Protein AF-G5DZI7-F1 (afdb_monomer)

Nearest PDB structures (foldseek):
  2ibw-assembly1_C  TM=9.729E-01  e=9.043E-26  Homo sapiens
  6bn2-assembly1_A-2  TM=9.446E-01  e=2.270E-17  Elizabethkingia anophelis NUHP1
  6arl-assembly1_B  TM=9.333E-01  e=6.971E-13  Aspergillus fumigatus Af293
  7lcl-assembly1_C  TM=8.882E-01  e=1.977E-13  Zoogloea ramigera
  2wl5-assembly1_A  TM=8.963E-01  e=3.954E-13  Zoogloea ramigera

pLDDT: mean 91.95, std 10.85, range [29.16, 98.44]

InterPro domains:
  IPR002155 Thiolase [cd00751] (1-212)
  IPR016039 Thiolase-like [G3DSA:3.40.47.10] (1-151)
  IPR016039 Thiolase-like [G3DSA:3.40.47.10] (152-212)
  IPR016039 Thiolase-like [SSF53901] (1-152)
  IPR016039 Thiolase-like [SSF53901] (144-211)
  IPR020610 Thiolase, active site [PS00099] (194-207)
  IPR020613 Thiolase, conserved site [PS00737] (161-177)
  IPR020616 Thiolase, N-terminal [PF00108] (1-153)

Sequence (212 aa):
MCGHQQVMVAGGMESMSNIPYCMSRGATPYGGLKLEDLIVKDGLTDVYNKIHMGNCAENTAKKFDIGREEQDSYAISSYTRSKAAWDSGLLAKEITPVTISQKGKLDIIVQEDEEYKRVDFGKFSKLKTVFQKNGTVTAANASTLNDGAAKMLNIDPAKVNINGGAVSLGHPIGMSGARIVGHMVHALQKGQFGVAGICNGGGGASAILIEK

Solvent-accessible surface area (backbone atoms only — not comparable to full-atom values): 13133 Å² total; per-residue (Å²): 132,92,76,86,70,94,81,85,88,85,76,48,64,57,61,75,94,72,60,55,69,45,71,84,88,77,82,84,54,87,95,61,84,77,73,43,51,40,60,52,60,74,64,37,36,35,85,88,79,74,40,48,51,64,47,56,49,43,56,49,28,66,75,67,72,52,49,44,67,58,44,44,53,51,29,52,49,23,27,54,24,32,50,52,27,51,77,68,48,61,51,59,76,80,55,77,68,44,77,48,82,41,95,95,53,78,63,46,75,50,67,69,82,70,48,48,71,75,71,61,82,92,43,58,95,73,58,63,47,74,68,40,92,92,51,55,51,22,81,69,48,27,16,63,82,36,83,88,87,88,80,88,76,86,63,63,69,85,74,52,64,65,57,18,45,42,52,18,59,39,30,46,74,55,19,44,67,39,50,53,50,54,47,45,72,68,70,51,50,81,82,36,77,47,75,42,74,45,76,45,84,90,80,48,68,53,74,49,78,49,74,73

Radius of gyration: 19.66 Å; Cα contacts (8 Å, |Δi|>4): 268; chains: 1; bounding box: 55×51×46 Å

Mean predicted aligned error: 4.53 Å

Foldseek 3Di:
DPPPDDDDDDFFDFDLVPQDWDDDPDDADPPGDDTHGCLVVVAAAFPPVRAGVVVVVQVVCVVVVPALVNLLVVLVQQLVLQVVCVVVCLVLVLWDWDWADDVPDDIDIDRGQDQSVVDDNVCSVVFDADRDHVTRDGLQSAAPSHHDDDDPDPDDPCQPCRNHACSRRNDSPGGRQRVVVSSCVRPDDAQDKDKDKDAGRPGDIDMDIDHD

Secondary structure (DSSP, 8-state):
---S-S---------GGGPPEE--SSPPPTT--PPEEHIIIIIIB-TTT-SBHHHHHHHHHHHTT--HHHHHHHHHHHHHHHHHHHHTTSGGGTPPPEEE--TTSPPEEE-S-SGGGS--GGGGGGPPBSSSTT-S-BTTTSBTTB-----TT---GGGSSTT--HHHH---TTTHHHHHHHHHHHHPPTT-EEEEEEEETTTEEEEEEEE-

Structure (mmCIF, N/CA/C/O backbone):
data_AF-G5DZI7-F1
#
_entry.id   AF-G5DZI7-F1
#
loop_
_atom_site.group_PDB
_atom_site.id
_atom_site.type_symbol
_atom_site.label_atom_id
_atom_site.label_alt_id
_atom_site.label_comp_id
_atom_site.label_asym_id
_atom_site.label_entity_id
_atom_site.label_seq_id
_atom_site.pdbx_PDB_ins_code
_atom_site.Cartn_x
_atom_site.Cartn_y
_atom_site.Cartn_z
_atom_site.occupancy
_atom_site.B_iso_or_equiv
_atom_site.auth_seq_id
_atom_site.auth_comp_id
_atom_site.auth_asym_id
_atom_site.auth_atom_id
_atom_site.pdbx_PDB_model_num
ATOM 1 N N . MET A 1 1 ? -20.634 -23.317 5.607 1.00 61.34 1 MET A N 1
ATOM 2 C CA . MET A 1 1 ? -19.228 -23.679 5.903 1.00 61.34 1 MET A CA 1
ATOM 3 C C . MET A 1 1 ? -19.047 -25.168 5.656 1.00 61.34 1 MET A C 1
ATOM 5 O O . MET A 1 1 ? -19.935 -25.917 6.028 1.00 61.34 1 MET A O 1
ATOM 9 N N . CYS A 1 2 ? -17.940 -25.598 5.043 1.00 91.06 2 CYS A N 1
ATOM 10 C CA . CYS A 1 2 ? -17.725 -27.002 4.651 1.00 91.06 2 CYS A CA 1
ATOM 11 C C . CYS A 1 2 ? -17.360 -27.952 5.812 1.00 91.06 2 CYS A C 1
ATOM 13 O O . CYS A 1 2 ? -17.210 -29.144 5.591 1.00 91.06 2 CYS A O 1
ATOM 15 N N . GLY A 1 3 ? -17.192 -27.448 7.042 1.00 94.56 3 GLY A N 1
ATOM 16 C CA . GLY A 1 3 ? -16.978 -28.282 8.235 1.00 94.56 3 GLY A CA 1
ATOM 17 C C . GLY A 1 3 ? -15.601 -28.952 8.352 1.00 94.56 3 GLY A C 1
ATOM 18 O O . GLY A 1 3 ? -15.437 -29.829 9.188 1.00 94.56 3 GLY A O 1
ATOM 19 N N . HIS A 1 4 ? -14.611 -28.560 7.543 1.00 97.00 4 HIS A N 1
ATOM 20 C CA . HIS A 1 4 ? -13.294 -29.218 7.523 1.00 97.00 4 HIS A CA 1
ATOM 21 C C . HIS A 1 4 ? -12.404 -28.899 8.732 1.00 97.00 4 HIS A C 1
ATOM 23 O O . HIS A 1 4 ? -11.523 -29.686 9.059 1.00 97.00 4 HIS A O 1
ATOM 29 N N . GLN A 1 5 ? -12.578 -27.732 9.353 1.00 94.88 5 GLN A N 1
ATOM 30 C CA . GLN A 1 5 ? -11.751 -27.252 10.461 1.00 94.88 5 GLN A CA 1
ATOM 31 C C . GLN A 1 5 ? -12.624 -26.530 11.484 1.00 94.88 5 GLN A C 1
ATOM 33 O O . GLN A 1 5 ? -13.626 -25.914 11.119 1.00 94.88 5 GLN A O 1
ATOM 38 N N . GLN A 1 6 ? -12.231 -26.599 12.756 1.00 93.62 6 GLN A N 1
ATOM 39 C CA . GLN A 1 6 ? -12.935 -25.927 13.853 1.00 93.62 6 GLN A CA 1
ATOM 40 C C . GLN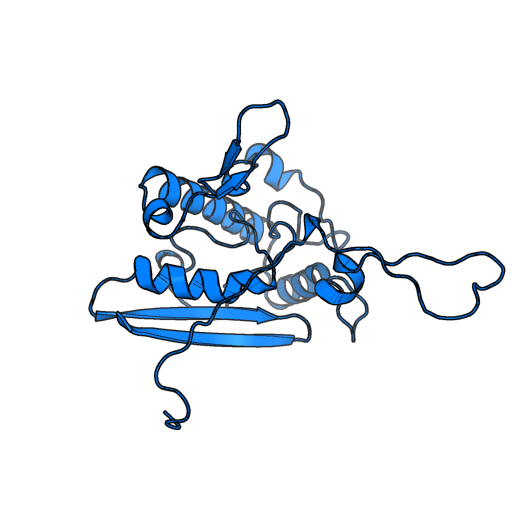 A 1 6 ? -12.387 -24.522 14.123 1.00 93.62 6 GLN A C 1
ATOM 42 O O . GLN A 1 6 ? -13.156 -23.604 14.387 1.00 93.62 6 GLN A O 1
ATOM 47 N N . VAL A 1 7 ? -11.065 -24.348 14.045 1.00 96.06 7 VAL A N 1
ATOM 48 C CA . VAL A 1 7 ? -10.374 -23.080 14.308 1.00 96.06 7 VAL A CA 1
ATOM 49 C C . VAL A 1 7 ? -9.232 -22.929 13.309 1.00 96.06 7 VAL A C 1
ATOM 51 O O . VAL A 1 7 ? -8.492 -23.878 13.064 1.00 96.06 7 VAL A O 1
ATOM 54 N N . MET A 1 8 ? -9.089 -21.737 12.732 1.00 95.31 8 MET A N 1
ATOM 55 C CA . MET A 1 8 ? -7.986 -21.381 11.839 1.00 95.31 8 MET A CA 1
ATOM 56 C C . MET A 1 8 ? -7.532 -19.951 12.123 1.00 95.31 8 MET A C 1
ATOM 58 O O . MET A 1 8 ? -8.338 -19.107 12.511 1.00 95.31 8 MET A O 1
ATOM 62 N N . VAL A 1 9 ? -6.252 -19.680 11.876 1.00 94.19 9 VAL A N 1
ATOM 63 C CA . VAL A 1 9 ? -5.700 -18.323 11.828 1.00 94.19 9 VAL A CA 1
ATOM 64 C C . VAL A 1 9 ? -5.366 -18.013 10.376 1.00 94.19 9 VAL A C 1
ATOM 66 O O . VAL A 1 9 ? -4.742 -18.824 9.695 1.00 94.19 9 VAL A O 1
ATOM 69 N N . ALA A 1 10 ? -5.792 -16.845 9.907 1.00 95.25 10 ALA A N 1
ATOM 70 C CA . ALA A 1 10 ? -5.490 -16.339 8.578 1.00 95.25 10 ALA A CA 1
ATOM 71 C C . ALA A 1 10 ? -4.964 -14.908 8.695 1.00 95.25 10 ALA A C 1
ATOM 73 O O . ALA A 1 10 ? -5.388 -14.147 9.563 1.00 95.25 10 ALA A O 1
ATOM 74 N N . GLY A 1 11 ? -4.033 -14.551 7.820 1.00 96.12 11 GLY A N 1
ATOM 75 C CA . GLY A 1 11 ? -3.392 -13.247 7.816 1.00 96.12 11 GLY A CA 1
ATOM 76 C C . GLY A 1 11 ? -2.490 -13.096 6.602 1.00 96.12 11 GLY A C 1
ATOM 77 O O . GLY A 1 11 ? -2.609 -13.844 5.632 1.00 96.12 11 GLY A O 1
ATOM 78 N N . GLY A 1 12 ? -1.582 -12.133 6.675 1.00 94.81 12 GLY A N 1
ATOM 79 C CA . GLY A 1 12 ? -0.642 -11.840 5.610 1.00 94.81 12 GLY A CA 1
ATOM 80 C C . GLY A 1 12 ? 0.579 -11.108 6.147 1.00 94.81 12 GLY A C 1
ATOM 81 O O . GLY A 1 12 ? 0.480 -10.368 7.125 1.00 94.81 12 GLY A O 1
ATOM 82 N N . MET A 1 13 ? 1.733 -11.327 5.527 1.00 95.56 13 MET A N 1
ATOM 83 C CA . MET A 1 13 ? 3.006 -10.734 5.930 1.00 95.56 13 MET A CA 1
ATOM 84 C C . MET A 1 13 ? 3.869 -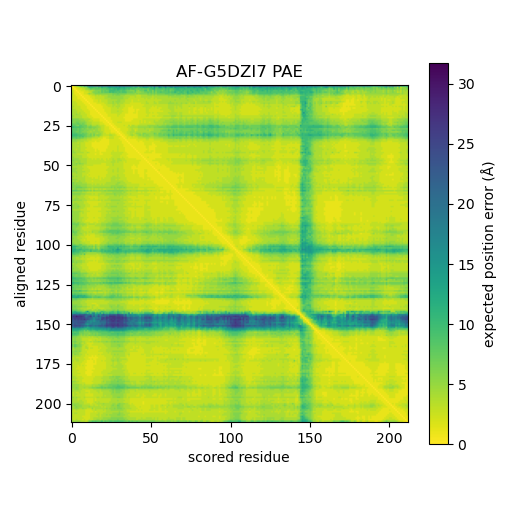10.486 4.699 1.00 95.56 13 MET A C 1
ATOM 86 O O . MET A 1 13 ? 3.759 -11.216 3.721 1.00 95.56 13 MET A O 1
ATOM 90 N N . GLU A 1 14 ? 4.732 -9.478 4.761 1.00 95.19 14 GLU A N 1
ATOM 91 C CA . GLU A 1 14 ? 5.715 -9.200 3.717 1.00 95.19 14 GLU A CA 1
ATOM 92 C C . GLU A 1 14 ? 6.915 -8.480 4.339 1.00 95.19 14 GLU A C 1
ATOM 94 O O . GLU A 1 14 ? 6.744 -7.623 5.207 1.00 95.19 14 GLU A O 1
ATOM 99 N N . SER A 1 15 ? 8.128 -8.794 3.884 1.00 96.62 15 SER A N 1
ATOM 100 C CA . SER A 1 15 ? 9.340 -8.068 4.274 1.00 96.62 15 SER A CA 1
ATOM 101 C C . SER A 1 15 ? 10.074 -7.593 3.030 1.00 96.62 15 SER A C 1
ATOM 103 O O . SER A 1 15 ? 11.069 -8.181 2.612 1.00 96.62 15 SER A O 1
ATOM 105 N N . MET A 1 16 ? 9.573 -6.508 2.433 1.00 93.62 16 MET A N 1
ATOM 106 C CA . MET A 1 16 ? 10.117 -5.995 1.171 1.00 93.62 16 MET A CA 1
ATOM 107 C C . MET A 1 16 ? 11.589 -5.582 1.288 1.00 93.62 16 MET A C 1
ATOM 109 O O . MET A 1 16 ? 12.356 -5.788 0.357 1.00 93.62 16 MET A O 1
ATOM 113 N N . SER A 1 17 ? 12.019 -5.105 2.460 1.00 94.00 17 SER A N 1
ATOM 114 C CA . SER A 1 17 ? 13.421 -4.762 2.742 1.00 94.00 17 SER A CA 1
ATOM 115 C C . SER A 1 17 ? 14.392 -5.945 2.649 1.00 94.00 17 SER A C 1
ATOM 117 O O . SER A 1 17 ? 15.589 -5.726 2.497 1.00 94.00 17 SER A O 1
ATOM 119 N N . ASN A 1 18 ? 13.898 -7.182 2.770 1.00 95.25 18 ASN A N 1
ATOM 120 C CA . ASN A 1 18 ? 14.706 -8.404 2.727 1.00 95.25 18 ASN A CA 1
ATOM 121 C C . ASN A 1 18 ? 14.510 -9.206 1.431 1.00 95.25 18 ASN A C 1
ATOM 123 O O . ASN A 1 18 ? 15.029 -10.319 1.322 1.00 95.25 18 ASN A O 1
ATOM 127 N N . ILE A 1 19 ? 13.767 -8.675 0.453 1.00 95.56 19 ILE A N 1
ATOM 128 C CA . ILE A 1 19 ? 13.601 -9.338 -0.841 1.00 95.56 19 ILE A CA 1
ATOM 129 C C . ILE A 1 19 ? 14.955 -9.327 -1.578 1.00 95.56 19 ILE A C 1
ATOM 131 O O . ILE A 1 19 ? 15.558 -8.263 -1.735 1.00 95.56 19 ILE A O 1
ATOM 135 N N . PRO A 1 20 ? 15.474 -10.494 -2.010 1.00 97.88 20 PRO A N 1
ATOM 136 C CA . PRO A 1 20 ? 16.792 -10.570 -2.620 1.00 97.88 20 PRO A CA 1
ATOM 137 C C . PRO A 1 20 ? 16.753 -10.234 -4.114 1.00 97.88 20 PRO A C 1
ATOM 139 O O . PRO A 1 20 ? 15.704 -10.177 -4.753 1.00 97.88 20 PRO A O 1
ATOM 142 N N . TYR A 1 21 ? 17.940 -10.104 -4.697 1.00 98.44 21 TYR A N 1
ATOM 143 C CA . TYR A 1 21 ? 18.121 -10.186 -6.143 1.00 98.44 21 TYR A CA 1
ATOM 144 C C . TYR A 1 21 ? 18.223 -11.653 -6.574 1.00 98.44 21 TYR A C 1
ATOM 146 O O . TYR A 1 21 ? 18.693 -12.501 -5.812 1.00 98.44 21 TYR A O 1
ATOM 154 N N . CYS A 1 22 ? 17.844 -11.959 -7.814 1.00 97.50 22 CYS A N 1
ATOM 155 C CA . CYS A 1 22 ? 17.964 -13.299 -8.383 1.00 97.50 22 CYS A CA 1
ATOM 156 C C . CYS A 1 22 ? 18.928 -13.364 -9.574 1.00 97.50 22 CYS A C 1
ATOM 158 O O . CYS A 1 22 ? 19.181 -12.379 -10.272 1.00 97.50 22 CYS A O 1
ATOM 160 N N . MET A 1 23 ? 19.444 -14.571 -9.808 1.00 97.44 23 MET A N 1
ATOM 161 C CA . MET A 1 23 ? 20.254 -14.940 -10.963 1.00 97.44 23 MET A CA 1
ATOM 162 C C . MET A 1 23 ? 19.659 -16.194 -11.597 1.00 97.44 23 MET A C 1
ATOM 164 O O . MET A 1 23 ? 19.262 -17.123 -10.890 1.00 97.44 23 MET A O 1
ATOM 168 N N . SER A 1 24 ? 19.626 -16.246 -12.928 1.00 95.75 24 SER A N 1
ATOM 169 C CA . SER A 1 24 ? 19.204 -17.455 -13.637 1.00 95.75 24 SER A CA 1
ATOM 170 C C . SER A 1 24 ? 20.173 -18.610 -13.373 1.00 95.75 24 SER A C 1
ATOM 172 O O . SER A 1 24 ? 21.390 -18.431 -13.372 1.00 95.75 24 SER A O 1
ATOM 174 N N . ARG A 1 25 ? 19.637 -19.815 -13.161 1.00 97.25 25 ARG A N 1
ATOM 175 C CA . ARG A 1 25 ? 20.440 -21.036 -13.021 1.00 97.25 25 ARG A CA 1
ATOM 176 C C . ARG A 1 25 ? 20.986 -21.460 -14.387 1.00 97.25 25 ARG A C 1
ATOM 178 O O . ARG A 1 25 ? 20.226 -21.518 -15.346 1.00 97.25 25 ARG A O 1
ATOM 185 N N . GLY A 1 26 ? 22.264 -21.826 -14.455 1.00 96.38 26 GLY A N 1
ATOM 186 C CA . GLY A 1 26 ? 22.900 -22.331 -15.674 1.00 96.38 26 GLY A CA 1
ATOM 187 C C . GLY A 1 26 ? 24.298 -21.758 -15.879 1.00 96.38 26 GLY A C 1
ATOM 188 O O . GLY A 1 26 ? 24.912 -21.259 -14.937 1.00 96.38 26 GLY A O 1
ATOM 189 N N . ALA A 1 27 ? 24.799 -21.848 -17.110 1.00 96.06 27 ALA A N 1
ATOM 190 C CA . ALA A 1 27 ? 26.070 -21.243 -17.484 1.00 96.06 27 ALA A CA 1
ATOM 191 C C . ALA A 1 27 ? 25.937 -19.716 -17.584 1.00 96.06 27 ALA A C 1
ATOM 193 O O . ALA A 1 27 ? 25.010 -19.208 -18.216 1.00 96.06 27 ALA A O 1
ATOM 194 N N . THR A 1 28 ? 26.885 -18.991 -16.991 1.00 97.19 28 THR A N 1
ATOM 195 C CA . THR A 1 28 ? 26.984 -17.535 -17.131 1.00 97.19 28 THR A CA 1
ATOM 196 C C . THR A 1 28 ? 27.302 -17.183 -18.588 1.00 97.19 28 THR A C 1
ATOM 198 O O . THR A 1 28 ? 28.326 -17.641 -19.100 1.00 97.19 28 THR A O 1
ATOM 201 N N . PRO A 1 29 ? 26.464 -16.386 -19.274 1.00 96.31 29 PRO A N 1
ATOM 202 C CA . PRO A 1 29 ? 26.709 -16.015 -20.661 1.00 96.31 29 PRO A CA 1
ATOM 203 C C . PRO A 1 29 ? 27.956 -15.130 -20.799 1.00 96.31 29 PRO A C 1
ATOM 205 O O . PRO A 1 29 ? 28.269 -14.307 -19.932 1.00 96.31 29 PRO A O 1
ATOM 208 N N . TYR A 1 30 ? 28.664 -15.284 -21.922 1.00 96.19 30 TYR A N 1
ATOM 209 C CA . TYR A 1 30 ? 29.757 -14.387 -22.295 1.00 96.19 30 TYR A CA 1
ATOM 210 C C . TYR A 1 30 ? 29.229 -12.952 -22.453 1.00 96.19 30 TYR A C 1
ATOM 212 O O . TYR A 1 30 ? 28.181 -12.744 -23.059 1.00 96.19 30 TYR A O 1
ATOM 220 N N . GLY A 1 31 ? 29.948 -11.965 -21.909 1.00 96.75 31 GLY A N 1
ATOM 221 C CA . GLY A 1 31 ? 29.510 -10.561 -21.874 1.00 96.75 31 GLY A CA 1
ATOM 222 C C . GLY A 1 31 ? 28.771 -10.147 -20.593 1.00 96.75 31 GLY A C 1
ATOM 223 O O . GLY A 1 31 ? 28.502 -8.963 -20.411 1.00 96.75 31 GLY A O 1
ATOM 224 N N . GLY A 1 32 ? 28.517 -11.087 -19.675 1.00 94.38 32 GLY A N 1
ATOM 225 C CA . GLY A 1 32 ? 27.939 -10.817 -18.357 1.00 94.38 32 GLY A CA 1
ATOM 226 C C . GLY A 1 32 ? 26.433 -11.068 -18.278 1.00 94.38 32 GLY A C 1
ATOM 227 O O . GLY A 1 32 ? 25.766 -11.343 -19.272 1.00 94.38 32 GLY A O 1
ATOM 228 N N . LEU A 1 33 ? 25.896 -10.992 -17.059 1.00 95.88 33 LEU A N 1
ATOM 229 C CA . LEU A 1 33 ? 24.470 -11.149 -16.775 1.00 95.88 33 LEU A CA 1
ATOM 230 C C . LEU A 1 33 ? 23.972 -10.035 -15.860 1.00 95.88 33 LEU A C 1
ATOM 232 O O . LEU A 1 33 ? 24.750 -9.393 -15.154 1.00 95.88 33 LEU A O 1
ATOM 236 N N . LYS A 1 34 ? 22.656 -9.835 -15.853 1.00 95.31 34 LYS A N 1
ATOM 237 C CA . LYS A 1 34 ? 21.975 -8.914 -14.947 1.00 95.31 34 LYS A CA 1
ATOM 238 C C . LYS A 1 34 ? 21.376 -9.701 -13.785 1.00 95.31 34 LYS A C 1
ATOM 240 O O . LYS A 1 34 ? 20.625 -10.646 -14.016 1.00 95.31 34 LYS A O 1
ATOM 245 N N . LEU A 1 35 ? 21.683 -9.290 -12.556 1.00 97.69 35 LEU A N 1
ATOM 246 C CA . LEU A 1 35 ? 20.916 -9.710 -11.385 1.00 97.69 35 LEU A CA 1
ATOM 247 C C . LEU A 1 35 ? 19.608 -8.921 -11.352 1.00 97.69 35 LEU A C 1
ATOM 249 O O . LEU A 1 35 ? 19.614 -7.695 -11.486 1.00 97.69 35 LEU A O 1
ATOM 253 N N . GLU A 1 36 ? 18.489 -9.618 -11.217 1.00 97.81 36 GLU A N 1
ATOM 254 C CA . GLU A 1 36 ? 17.166 -8.999 -11.254 1.00 97.81 36 GLU A CA 1
ATOM 255 C C . GLU A 1 36 ? 16.642 -8.786 -9.835 1.00 97.81 36 GLU A C 1
ATOM 257 O O . GLU A 1 36 ? 16.649 -9.715 -9.030 1.00 97.81 36 GLU A O 1
ATOM 262 N N . ASP A 1 37 ? 16.185 -7.570 -9.541 1.00 98.06 37 ASP A N 1
ATOM 263 C CA . ASP A 1 37 ? 15.495 -7.241 -8.293 1.00 98.06 37 ASP A CA 1
ATOM 264 C C . ASP A 1 37 ? 14.125 -7.934 -8.274 1.00 98.06 37 ASP A C 1
ATOM 266 O O . ASP A 1 37 ? 13.295 -7.686 -9.155 1.00 98.06 37 ASP A O 1
ATOM 270 N N . LEU A 1 38 ? 13.890 -8.810 -7.293 1.00 98.00 38 LEU A N 1
ATOM 271 C CA . LEU A 1 38 ? 12.640 -9.564 -7.204 1.00 98.00 38 LEU A CA 1
ATOM 272 C C . LEU A 1 38 ? 11.436 -8.695 -6.821 1.00 98.00 38 LEU A C 1
ATOM 274 O O . LEU A 1 38 ? 10.318 -9.046 -7.190 1.00 98.00 38 LEU A O 1
ATOM 278 N N . ILE A 1 39 ? 11.630 -7.536 -6.181 1.00 96.44 39 ILE A N 1
ATOM 279 C CA . ILE A 1 39 ? 10.534 -6.586 -5.934 1.00 96.44 39 ILE A CA 1
ATOM 280 C C . ILE A 1 39 ? 9.961 -6.130 -7.273 1.00 96.44 39 ILE A C 1
ATOM 282 O O . ILE A 1 39 ? 8.754 -6.180 -7.509 1.00 96.44 39 ILE A O 1
ATOM 286 N N . VAL A 1 40 ? 10.849 -5.712 -8.176 1.00 96.44 40 VAL A N 1
ATOM 287 C CA . VAL A 1 40 ? 10.458 -5.230 -9.500 1.00 96.44 40 VAL A CA 1
ATOM 288 C C . VAL A 1 40 ? 9.959 -6.387 -10.354 1.00 96.44 40 VAL A C 1
ATOM 290 O O . VAL A 1 40 ? 8.896 -6.271 -10.958 1.00 96.44 40 VAL A O 1
ATOM 293 N N . LYS A 1 41 ? 10.713 -7.487 -10.417 1.00 96.69 41 LYS A N 1
ATOM 294 C CA . LYS A 1 41 ? 10.448 -8.604 -11.328 1.00 96.69 41 LYS A CA 1
ATOM 295 C C . LYS A 1 41 ? 9.175 -9.372 -10.973 1.00 96.69 41 LYS A C 1
ATOM 297 O O . LYS A 1 41 ? 8.343 -9.564 -11.856 1.00 96.69 41 LYS A O 1
ATOM 302 N N . ASP A 1 42 ? 9.035 -9.787 -9.717 1.00 97.00 42 ASP A N 1
ATOM 303 C CA . ASP A 1 42 ? 7.980 -10.716 -9.296 1.00 97.00 42 ASP A CA 1
ATOM 304 C C . ASP A 1 42 ? 6.788 -9.981 -8.666 1.00 97.00 42 ASP A C 1
ATOM 306 O O . ASP A 1 42 ? 5.657 -10.453 -8.760 1.00 97.00 42 ASP A O 1
ATOM 310 N N . GLY A 1 43 ? 7.023 -8.820 -8.043 1.00 94.38 43 GLY A N 1
ATOM 311 C CA . GLY A 1 43 ? 5.977 -8.047 -7.369 1.00 94.38 43 GLY A CA 1
ATOM 312 C C . GLY A 1 43 ? 5.317 -6.983 -8.248 1.00 94.38 43 GLY A C 1
ATOM 313 O O . GLY A 1 43 ? 4.092 -6.894 -8.305 1.00 94.38 43 GLY A O 1
ATOM 314 N N . LEU A 1 44 ? 6.120 -6.145 -8.913 1.00 96.12 44 LEU A N 1
ATOM 315 C CA . LEU A 1 44 ? 5.643 -4.866 -9.462 1.00 96.12 44 LEU A CA 1
ATOM 316 C C . LEU A 1 44 ? 5.629 -4.770 -10.993 1.00 96.12 44 LEU A C 1
ATOM 318 O O . LEU A 1 44 ? 5.233 -3.732 -11.529 1.00 96.12 44 LEU A O 1
ATOM 322 N N . THR A 1 45 ? 6.032 -5.817 -11.712 1.00 97.62 45 THR A N 1
ATOM 323 C CA . THR A 1 45 ? 6.004 -5.843 -13.181 1.00 97.62 45 THR A CA 1
ATOM 324 C C . THR A 1 45 ? 4.834 -6.672 -13.684 1.00 97.62 45 THR A C 1
ATOM 326 O O . THR A 1 45 ? 4.706 -7.853 -13.373 1.00 97.62 45 THR A O 1
ATOM 329 N N . ASP A 1 46 ? 3.995 -6.067 -14.524 1.00 96.19 46 ASP A N 1
ATOM 330 C CA . ASP A 1 46 ? 2.929 -6.790 -15.203 1.00 96.19 46 ASP A CA 1
ATOM 331 C C . ASP A 1 46 ? 3.523 -7.787 -16.202 1.00 96.19 46 ASP A C 1
ATOM 333 O O . ASP A 1 46 ? 4.267 -7.420 -17.120 1.00 96.19 46 ASP A O 1
ATOM 337 N N . VAL A 1 47 ? 3.172 -9.062 -16.046 1.00 96.44 47 VAL A N 1
ATOM 338 C CA . VAL A 1 47 ? 3.741 -10.140 -16.861 1.00 96.44 47 VAL A CA 1
ATOM 339 C C . VAL A 1 47 ? 3.341 -10.012 -18.331 1.00 96.44 47 VAL A C 1
ATOM 341 O O . VAL A 1 47 ? 4.132 -10.391 -19.197 1.00 96.44 47 VAL A O 1
ATOM 344 N N . TYR A 1 48 ? 2.161 -9.476 -18.635 1.00 95.81 48 TYR A N 1
ATOM 345 C CA . TYR A 1 48 ? 1.625 -9.438 -19.997 1.00 95.81 48 TYR A CA 1
ATOM 346 C C . TYR A 1 48 ? 2.121 -8.213 -20.767 1.00 95.81 48 TYR A C 1
ATOM 348 O O . TYR A 1 48 ? 2.597 -8.328 -21.893 1.00 95.81 48 TYR A O 1
ATOM 356 N N . ASN A 1 49 ? 2.065 -7.049 -20.131 1.00 95.44 49 ASN A N 1
ATOM 357 C CA . ASN A 1 49 ? 2.377 -5.755 -20.723 1.00 95.44 49 ASN A CA 1
ATOM 358 C C . ASN A 1 49 ? 3.846 -5.354 -20.539 1.00 95.44 49 ASN A C 1
ATOM 360 O O . ASN A 1 49 ? 4.298 -4.418 -21.191 1.00 95.44 49 ASN A O 1
ATOM 364 N N . LYS A 1 50 ? 4.598 -6.047 -19.670 1.00 97.38 50 LYS A N 1
ATOM 365 C CA . LYS A 1 50 ? 6.015 -5.766 -19.367 1.00 97.38 50 LYS A CA 1
ATOM 366 C C . LYS A 1 50 ? 6.251 -4.329 -18.882 1.00 97.38 50 LYS A C 1
ATOM 368 O O . LYS A 1 50 ? 7.266 -3.713 -19.200 1.00 97.38 50 LYS A O 1
ATOM 373 N N . ILE A 1 51 ? 5.311 -3.803 -18.098 1.00 96.19 51 ILE A N 1
ATOM 374 C CA . ILE A 1 51 ? 5.357 -2.459 -17.506 1.00 96.19 51 ILE A CA 1
ATOM 375 C C . ILE A 1 51 ? 5.172 -2.529 -15.991 1.00 96.19 51 ILE A C 1
ATOM 377 O O . ILE A 1 51 ? 4.562 -3.459 -15.470 1.00 96.19 51 ILE A O 1
ATOM 381 N N . HIS A 1 52 ? 5.665 -1.514 -15.286 1.00 96.56 52 HIS A N 1
ATOM 382 C CA . HIS A 1 52 ? 5.446 -1.365 -13.846 1.00 96.56 52 HIS A CA 1
ATOM 383 C C . HIS A 1 52 ? 3.953 -1.166 -13.503 1.00 96.56 52 HIS A C 1
ATOM 385 O O . HIS A 1 52 ? 3.238 -0.528 -14.278 1.00 96.56 52 HIS A O 1
ATOM 391 N N . MET A 1 53 ? 3.495 -1.615 -12.327 1.00 93.81 53 MET A N 1
ATOM 392 C CA . MET A 1 53 ? 2.114 -1.417 -11.833 1.00 93.81 53 MET A CA 1
ATOM 393 C C . MET A 1 53 ? 1.656 0.046 -11.903 1.00 93.81 53 MET A C 1
ATOM 395 O O . MET A 1 53 ? 0.579 0.336 -12.415 1.00 93.81 53 MET A O 1
ATOM 399 N N . GLY A 1 54 ? 2.525 0.986 -11.532 1.00 93.50 54 GLY A N 1
ATOM 400 C CA . GLY A 1 54 ? 2.266 2.420 -11.687 1.00 93.50 54 GLY A CA 1
ATOM 401 C C . GLY A 1 54 ? 1.910 2.873 -13.115 1.00 93.50 54 GLY A C 1
ATOM 402 O O . GLY A 1 54 ? 1.098 3.775 -13.277 1.00 93.50 54 GLY A O 1
ATOM 403 N N . ASN A 1 55 ? 2.411 2.218 -14.171 1.00 95.00 55 ASN A N 1
ATOM 404 C CA . ASN A 1 55 ? 1.962 2.501 -15.546 1.00 95.00 55 ASN A CA 1
ATOM 405 C C . ASN A 1 55 ? 0.558 1.941 -15.831 1.00 95.00 55 ASN A C 1
ATOM 407 O O . ASN A 1 55 ? -0.192 2.503 -16.628 1.00 95.00 55 ASN A O 1
ATOM 411 N N . CYS A 1 56 ? 0.165 0.851 -15.169 1.00 93.75 56 CYS A N 1
ATOM 412 C CA . CYS A 1 56 ? -1.215 0.367 -15.217 1.00 93.75 56 CYS A CA 1
ATOM 413 C C . CYS A 1 56 ? -2.167 1.363 -14.528 1.00 93.75 56 CYS A C 1
ATOM 415 O O . CYS A 1 56 ? -3.281 1.592 -15.011 1.00 93.75 56 CYS A O 1
ATOM 417 N N . ALA A 1 57 ? -1.712 2.007 -13.445 1.00 92.50 57 ALA A N 1
ATOM 418 C CA . ALA A 1 57 ? -2.438 3.096 -12.797 1.00 92.50 57 ALA A CA 1
ATOM 419 C C . ALA A 1 57 ? -2.584 4.315 -13.726 1.00 92.50 57 ALA A C 1
ATOM 421 O O . ALA A 1 57 ? -3.695 4.817 -13.872 1.00 92.50 57 ALA A O 1
ATOM 422 N N . GLU A 1 58 ? -1.530 4.720 -14.445 1.00 94.25 58 GLU A N 1
ATOM 423 C CA . GLU A 1 58 ? -1.606 5.801 -15.449 1.00 94.25 58 GLU A CA 1
ATOM 424 C C . GLU A 1 58 ? -2.628 5.504 -16.558 1.00 94.25 58 GLU A C 1
ATOM 426 O O . GLU A 1 58 ? -3.427 6.368 -16.927 1.00 94.25 58 GLU A O 1
ATOM 431 N N . ASN A 1 59 ? -2.673 4.263 -17.055 1.00 93.38 59 ASN A N 1
ATOM 432 C CA . ASN A 1 59 ? -3.671 3.848 -18.046 1.00 93.38 59 ASN A CA 1
ATOM 433 C C . ASN A 1 59 ? -5.105 4.018 -17.522 1.00 93.38 59 ASN A C 1
ATOM 435 O O . ASN A 1 59 ? -5.994 4.459 -18.253 1.00 93.38 59 ASN A O 1
ATOM 439 N N . THR A 1 60 ? -5.326 3.691 -16.248 1.00 90.31 60 THR A N 1
ATOM 440 C CA . THR A 1 60 ? -6.621 3.861 -15.577 1.00 90.31 60 THR A CA 1
ATOM 441 C C . THR A 1 60 ? -6.936 5.339 -15.370 1.00 90.31 60 THR A C 1
ATOM 443 O O . THR A 1 60 ? -8.034 5.777 -15.708 1.00 90.31 60 THR A O 1
ATOM 446 N N . ALA A 1 61 ? -5.969 6.124 -14.891 1.00 91.62 61 ALA A N 1
ATOM 447 C CA . ALA A 1 61 ? -6.121 7.560 -14.694 1.00 91.62 61 ALA A CA 1
ATOM 448 C C . ALA A 1 61 ? -6.517 8.263 -15.996 1.00 91.62 61 ALA A C 1
ATOM 450 O O . ALA A 1 61 ? -7.467 9.039 -16.009 1.00 91.62 61 ALA A O 1
ATOM 451 N N . LYS A 1 62 ? -5.871 7.908 -17.113 1.00 93.19 62 LYS A N 1
ATOM 452 C CA . LYS A 1 62 ? -6.221 8.413 -18.444 1.00 93.19 62 LYS A CA 1
ATOM 453 C C . LYS A 1 62 ? -7.617 7.977 -18.895 1.00 93.19 62 LYS A C 1
ATOM 455 O O . LYS A 1 62 ? -8.332 8.770 -19.489 1.00 93.19 62 LYS A O 1
ATOM 460 N N . LYS A 1 63 ? -8.002 6.720 -18.660 1.00 91.94 63 LYS A N 1
ATOM 461 C CA . LYS A 1 63 ? -9.303 6.182 -19.099 1.00 91.94 63 LYS A CA 1
ATOM 462 C C . LYS A 1 63 ? -10.490 6.800 -18.353 1.00 91.94 63 LYS A C 1
ATOM 464 O O . LYS A 1 63 ? -11.572 6.887 -18.921 1.00 91.94 63 LYS A O 1
ATOM 469 N N . PHE A 1 64 ? -10.297 7.167 -17.088 1.00 89.06 64 PHE A N 1
ATOM 470 C CA . PHE A 1 64 ? -11.347 7.687 -16.205 1.00 89.06 64 PHE A CA 1
ATOM 471 C C . PHE A 1 64 ? -11.158 9.168 -15.845 1.00 89.06 64 PHE A C 1
ATOM 473 O O . PHE A 1 64 ? -11.717 9.632 -14.844 1.00 89.06 64 PHE A O 1
ATOM 480 N N . ASP A 1 65 ? -10.343 9.882 -16.626 1.00 92.69 65 ASP A N 1
ATOM 481 C CA . ASP A 1 65 ? -10.054 11.310 -16.471 1.00 92.69 65 ASP A CA 1
ATOM 482 C C . ASP A 1 65 ? -9.749 11.692 -15.010 1.00 92.69 65 ASP A C 1
ATOM 484 O O . ASP A 1 65 ? -10.371 12.576 -14.419 1.00 92.69 65 ASP A O 1
ATOM 488 N N . ILE A 1 66 ? -8.836 10.947 -14.378 1.00 89.56 66 ILE A N 1
ATOM 489 C CA . ILE A 1 66 ? -8.379 11.192 -13.005 1.00 89.56 66 ILE A CA 1
ATOM 490 C C . ILE A 1 66 ? -7.142 12.078 -13.071 1.00 89.56 66 ILE A C 1
ATOM 492 O O . ILE A 1 66 ? -6.040 11.617 -13.377 1.00 89.56 66 ILE A O 1
ATOM 496 N N . GLY A 1 67 ? -7.337 13.362 -12.788 1.00 92.69 67 GLY A N 1
ATOM 497 C CA . GLY A 1 67 ? -6.281 14.362 -12.869 1.00 92.69 67 GLY A CA 1
ATOM 498 C C . GLY A 1 67 ? -5.225 14.220 -11.773 1.00 92.69 67 GLY A C 1
ATOM 499 O O . GLY A 1 67 ? -5.466 13.669 -10.699 1.00 92.69 67 GLY A O 1
ATOM 500 N N . ARG A 1 68 ? -4.049 14.802 -12.023 1.00 94.19 68 ARG A N 1
ATOM 501 C CA . ARG A 1 68 ? -2.949 14.875 -11.051 1.00 94.19 68 ARG A CA 1
ATOM 502 C C . ARG A 1 68 ? -3.372 15.517 -9.724 1.00 94.19 68 ARG A C 1
ATOM 504 O O . ARG A 1 68 ? -3.021 15.020 -8.660 1.00 94.19 68 ARG A O 1
ATOM 511 N N . GLU A 1 69 ? -4.123 16.611 -9.791 1.00 93.75 69 GLU A N 1
ATOM 512 C CA . GLU A 1 69 ? -4.585 17.350 -8.609 1.00 93.75 69 GLU A CA 1
ATOM 513 C C . GLU A 1 69 ? -5.566 16.531 -7.760 1.00 93.75 69 GLU A C 1
ATOM 515 O O . GLU A 1 69 ? -5.522 16.603 -6.532 1.00 93.75 69 GLU A O 1
ATOM 520 N N . GLU A 1 70 ? -6.410 15.711 -8.398 1.00 91.31 70 GLU A N 1
ATOM 521 C CA . GLU A 1 70 ? -7.338 14.795 -7.722 1.00 91.31 70 GLU A CA 1
ATOM 522 C C . GLU A 1 70 ? -6.556 13.731 -6.935 1.00 91.31 70 GLU A C 1
ATOM 524 O O . GLU A 1 70 ? -6.823 13.508 -5.753 1.00 91.31 70 GLU A O 1
ATOM 529 N N . GLN A 1 71 ? -5.532 13.137 -7.558 1.00 93.19 71 GLN A N 1
ATOM 530 C CA . GLN A 1 71 ? -4.662 12.143 -6.919 1.00 93.19 71 GLN A CA 1
ATOM 531 C C . GLN A 1 71 ? -3.863 12.737 -5.755 1.00 93.19 71 GLN A C 1
ATOM 533 O O . GLN A 1 71 ? -3.816 12.146 -4.677 1.00 93.19 71 GLN A O 1
ATOM 538 N N . ASP A 1 72 ? -3.274 13.922 -5.940 1.00 94.75 72 ASP A N 1
ATOM 539 C CA . ASP A 1 72 ? -2.534 14.608 -4.877 1.00 94.75 72 ASP A CA 1
ATOM 540 C C . ASP A 1 72 ? -3.459 14.975 -3.709 1.00 94.75 72 ASP A C 1
ATOM 542 O O . ASP A 1 72 ? -3.114 14.734 -2.554 1.00 94.75 72 ASP A O 1
ATOM 546 N N . SER A 1 73 ? -4.662 15.487 -3.989 1.00 93.12 73 SER A N 1
ATOM 547 C CA . SER A 1 73 ? -5.649 15.828 -2.954 1.00 93.12 73 SER A CA 1
ATOM 548 C C . SER A 1 73 ? -6.082 14.601 -2.150 1.00 9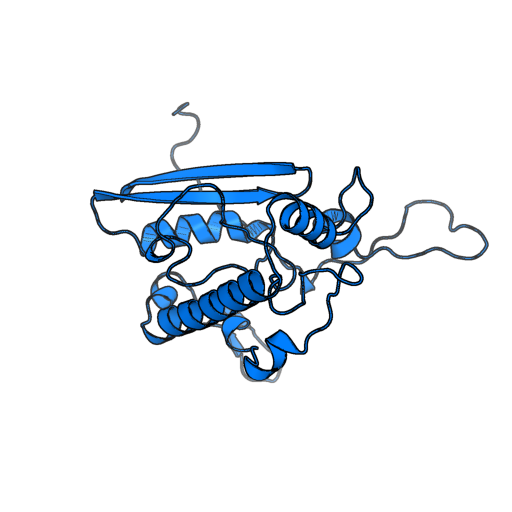3.12 73 SER A C 1
ATOM 550 O O . SER A 1 73 ? -6.177 14.660 -0.920 1.00 93.12 73 SER A O 1
ATOM 552 N N . TYR A 1 74 ? -6.300 13.470 -2.826 1.00 92.38 74 TYR A N 1
ATOM 553 C CA . TYR A 1 74 ? -6.611 12.203 -2.169 1.00 92.38 74 TYR A CA 1
ATOM 554 C C . TYR A 1 74 ? -5.456 11.724 -1.283 1.00 92.38 74 TYR A C 1
ATOM 556 O O . TYR A 1 74 ? -5.667 11.348 -0.129 1.00 92.38 74 TYR A O 1
ATOM 564 N N . ALA A 1 75 ? -4.227 11.781 -1.790 1.00 93.44 75 ALA A N 1
ATOM 565 C CA . ALA A 1 75 ? -3.048 11.374 -1.044 1.00 93.44 75 ALA A CA 1
ATOM 566 C C . ALA A 1 75 ? -2.837 12.234 0.209 1.00 93.44 75 ALA A C 1
ATOM 568 O O . ALA A 1 75 ? -2.676 11.689 1.302 1.00 93.44 75 ALA A O 1
ATOM 569 N N . ILE A 1 76 ? -2.957 13.560 0.090 1.00 94.94 76 ILE A N 1
ATOM 570 C CA . ILE A 1 76 ? -2.931 14.486 1.232 1.00 94.94 76 ILE A CA 1
ATOM 571 C C . ILE A 1 76 ? -3.990 14.084 2.265 1.00 94.94 76 ILE A C 1
ATOM 573 O O . ILE A 1 76 ? -3.668 13.939 3.445 1.00 94.94 76 ILE A O 1
ATOM 577 N N . SER A 1 77 ? -5.226 13.823 1.824 1.00 94.44 77 SER A N 1
ATOM 578 C CA . SER A 1 77 ? -6.306 1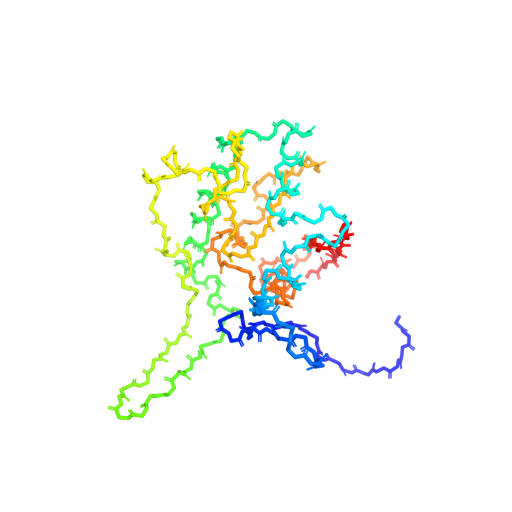3.362 2.704 1.00 94.44 77 SER A CA 1
ATOM 579 C C . SER A 1 77 ? -5.949 12.061 3.432 1.00 94.44 77 SER A C 1
ATOM 581 O O . SER A 1 77 ? -6.197 11.947 4.633 1.00 94.44 77 SER A O 1
ATOM 583 N N . SER A 1 78 ? -5.312 11.105 2.749 1.00 94.88 78 SER A N 1
ATOM 584 C CA . SER A 1 78 ? -4.852 9.846 3.349 1.00 94.88 78 SER A CA 1
ATOM 585 C C . SER A 1 78 ? -3.849 10.085 4.482 1.00 94.88 78 SER A C 1
ATOM 587 O O . SER A 1 78 ? -4.022 9.540 5.577 1.00 94.88 78 SER A O 1
ATOM 589 N N . TYR A 1 79 ? -2.842 10.939 4.262 1.00 96.69 79 TYR A N 1
ATOM 590 C CA . TYR A 1 79 ? -1.863 11.314 5.291 1.00 96.69 79 TYR A CA 1
ATOM 591 C C . TYR A 1 79 ? -2.525 12.027 6.475 1.00 96.69 79 TYR A C 1
ATOM 593 O O . TYR A 1 79 ? -2.279 11.661 7.625 1.00 96.69 79 TYR A O 1
ATOM 601 N N . THR A 1 80 ? -3.416 12.990 6.216 1.00 96.75 80 THR A N 1
ATOM 602 C CA . THR A 1 80 ? -4.153 13.703 7.270 1.00 96.75 80 THR A CA 1
ATOM 603 C C . THR A 1 80 ? -4.997 12.751 8.119 1.00 96.75 80 THR A C 1
ATOM 605 O O . THR A 1 80 ? -4.957 12.821 9.347 1.00 96.75 80 THR A O 1
ATOM 608 N N . ARG A 1 81 ? -5.730 11.829 7.485 1.00 96.75 81 ARG A N 1
ATOM 609 C CA . ARG A 1 81 ? -6.573 10.841 8.175 1.00 96.75 81 ARG A CA 1
ATOM 610 C C . ARG A 1 81 ? -5.754 9.832 8.975 1.00 96.75 81 ARG A C 1
ATOM 612 O O . ARG A 1 81 ? -6.126 9.519 10.100 1.00 96.75 81 ARG A O 1
ATOM 619 N N . SER A 1 82 ? -4.622 9.379 8.432 1.00 96.94 82 SER A N 1
ATOM 620 C CA . SER A 1 82 ? -3.694 8.479 9.137 1.00 96.94 82 SER A CA 1
ATOM 621 C C . SER A 1 82 ? -3.165 9.125 10.409 1.00 96.94 82 SER A C 1
ATOM 623 O O . SER A 1 82 ? -3.217 8.528 11.481 1.00 96.94 82 SER A O 1
ATOM 625 N N . LYS A 1 83 ? -2.722 10.383 10.299 1.00 97.69 83 LYS A N 1
ATOM 626 C CA . LYS A 1 83 ? -2.249 11.150 11.446 1.00 97.69 83 LYS A CA 1
ATOM 627 C C . LYS A 1 83 ? -3.340 11.315 12.505 1.00 97.69 83 LYS A C 1
ATOM 629 O O . LYS A 1 83 ? -3.086 11.049 13.671 1.00 97.69 83 LYS A O 1
ATOM 634 N N . ALA A 1 84 ? -4.556 11.689 12.111 1.00 97.94 84 ALA A N 1
ATOM 635 C CA . ALA A 1 84 ? -5.671 11.830 13.049 1.00 97.94 84 ALA A CA 1
ATOM 636 C C . ALA A 1 84 ? -6.046 10.498 13.737 1.00 97.94 84 ALA A C 1
ATOM 638 O O . ALA A 1 84 ? -6.366 10.473 14.927 1.00 97.94 84 ALA A O 1
ATOM 639 N N . ALA A 1 85 ? -5.986 9.377 13.013 1.00 97.12 85 ALA A N 1
ATOM 640 C CA . ALA A 1 85 ? -6.264 8.051 13.563 1.00 97.12 85 ALA A CA 1
ATOM 641 C C . ALA A 1 85 ? -5.197 7.600 14.579 1.00 97.12 85 ALA A C 1
ATOM 643 O O . ALA A 1 85 ? -5.539 7.002 15.602 1.00 97.12 85 ALA A O 1
ATOM 644 N N . TRP A 1 86 ? -3.928 7.942 14.341 1.00 97.12 86 TRP A N 1
ATOM 645 C CA . TRP A 1 86 ? -2.843 7.753 15.307 1.00 97.12 86 TRP A CA 1
ATOM 646 C C . TRP A 1 86 ? -2.978 8.679 16.520 1.00 97.12 86 TRP A C 1
ATOM 648 O O . TRP A 1 86 ? -3.006 8.193 17.650 1.00 97.12 86 TRP A O 1
ATOM 658 N N . ASP A 1 87 ? -3.169 9.983 16.298 1.00 97.19 87 ASP A N 1
ATOM 659 C CA . ASP A 1 87 ? -3.298 10.991 17.363 1.00 97.19 87 ASP A CA 1
ATOM 660 C C . ASP A 1 87 ? -4.505 10.706 18.290 1.00 97.19 87 ASP A C 1
ATOM 662 O O . ASP A 1 87 ? -4.467 11.008 19.481 1.00 97.19 87 ASP A O 1
ATOM 666 N N . SER A 1 88 ? -5.576 10.087 17.772 1.00 96.69 88 SER A N 1
ATOM 667 C CA . SER A 1 88 ? -6.754 9.673 18.559 1.00 96.69 88 SER A CA 1
ATOM 668 C C . SER A 1 88 ? -6.596 8.337 19.301 1.00 96.69 88 SER A C 1
ATOM 670 O O . SER A 1 88 ? -7.490 7.943 20.053 1.00 96.69 88 SER A O 1
ATOM 672 N N . GLY A 1 89 ? -5.494 7.610 19.084 1.00 95.62 89 GLY A N 1
ATOM 673 C CA . GLY A 1 89 ? -5.263 6.282 19.658 1.00 95.62 89 GLY A CA 1
ATOM 674 C C . GLY A 1 89 ? -6.146 5.177 19.066 1.00 95.62 89 GLY A C 1
ATOM 675 O O . GLY A 1 89 ? -6.238 4.092 19.643 1.00 95.62 89 GLY A O 1
ATOM 676 N N . LEU A 1 90 ? -6.811 5.423 17.930 1.00 94.75 90 LEU A N 1
ATOM 677 C CA . LEU A 1 90 ? -7.654 4.425 17.266 1.00 94.75 90 LEU A CA 1
ATOM 678 C C . LEU A 1 90 ? -6.809 3.245 16.779 1.00 94.75 90 LEU A C 1
ATOM 680 O O . LEU A 1 90 ? -7.138 2.099 17.083 1.00 94.75 90 LEU A O 1
ATOM 684 N N . LEU A 1 91 ? -5.702 3.534 16.091 1.00 93.94 91 LEU A N 1
ATOM 685 C CA . LEU A 1 91 ? -4.799 2.515 15.540 1.00 93.94 91 LEU A CA 1
ATOM 686 C C . LEU A 1 91 ? -3.989 1.796 16.629 1.00 93.94 91 LEU A C 1
ATOM 688 O O . LEU A 1 91 ? -3.664 0.622 16.494 1.00 93.94 91 LEU A O 1
ATOM 692 N N . ALA A 1 92 ? -3.765 2.433 17.780 1.00 92.06 92 ALA A N 1
ATOM 693 C CA . ALA A 1 92 ? -3.093 1.790 18.910 1.00 92.06 92 ALA A CA 1
ATOM 694 C C . ALA A 1 92 ? -3.849 0.555 19.450 1.00 92.06 92 ALA A C 1
ATOM 696 O O . ALA A 1 92 ? -3.248 -0.287 20.109 1.00 92.06 92 ALA A O 1
ATOM 697 N N . LYS A 1 93 ? -5.156 0.418 19.172 1.00 91.19 93 LYS A N 1
ATOM 698 C CA . LYS A 1 93 ? -5.962 -0.747 19.587 1.00 91.19 93 LYS A CA 1
ATOM 699 C C . LYS A 1 93 ? -5.715 -1.998 18.743 1.00 91.19 93 LYS A C 1
ATOM 701 O O . LYS A 1 93 ? -6.034 -3.092 19.202 1.00 91.19 93 LYS A O 1
ATOM 706 N N . GLU A 1 94 ? -5.221 -1.833 17.520 1.00 94.56 94 GLU A N 1
ATOM 707 C CA . GLU A 1 94 ? -4.968 -2.932 16.576 1.00 94.56 94 GLU A CA 1
ATOM 708 C C . GLU A 1 94 ? -3.474 -3.236 16.400 1.00 94.56 94 GLU A C 1
ATOM 710 O O . GLU A 1 94 ? -3.116 -4.266 15.830 1.00 94.56 94 GLU A O 1
ATOM 715 N N . ILE A 1 95 ? -2.592 -2.379 16.924 1.00 93.94 95 ILE A N 1
ATOM 716 C CA . ILE A 1 95 ? -1.141 -2.520 16.805 1.00 93.94 95 ILE A CA 1
ATOM 717 C C . ILE A 1 95 ? -0.541 -3.145 18.064 1.00 93.94 95 ILE A C 1
ATOM 719 O O . ILE A 1 95 ? -0.789 -2.718 19.188 1.00 93.94 95 ILE A O 1
ATOM 723 N N . THR A 1 96 ? 0.309 -4.151 17.857 1.00 96.06 96 THR A N 1
ATOM 724 C CA . THR A 1 96 ? 1.169 -4.723 18.900 1.00 96.06 96 THR A CA 1
ATOM 725 C C . THR A 1 96 ? 2.603 -4.219 18.701 1.00 96.06 96 THR A C 1
ATOM 727 O O . THR A 1 96 ? 3.137 -4.401 17.605 1.00 96.06 96 THR A O 1
ATOM 730 N N . PRO A 1 97 ? 3.244 -3.603 19.716 1.00 96.75 97 PRO A N 1
ATOM 731 C CA . PRO A 1 97 ? 4.627 -3.141 19.612 1.00 96.75 97 PRO A CA 1
ATOM 732 C C . PRO A 1 97 ? 5.617 -4.267 19.300 1.00 96.75 97 PRO A C 1
ATOM 734 O O . PRO A 1 97 ? 5.502 -5.375 19.824 1.00 96.75 97 PRO A O 1
ATOM 737 N N . VAL A 1 98 ? 6.637 -3.953 18.502 1.00 96.62 98 VAL A N 1
ATOM 738 C CA . VAL A 1 98 ? 7.742 -4.852 18.159 1.00 96.62 98 VAL A CA 1
ATOM 739 C C . VAL A 1 98 ? 9.045 -4.292 18.715 1.00 96.62 98 VAL A C 1
ATOM 741 O O . VAL A 1 98 ? 9.443 -3.172 18.397 1.00 96.62 98 VAL A O 1
ATOM 744 N N . THR A 1 99 ? 9.738 -5.095 19.517 1.00 97.50 99 THR A N 1
ATOM 745 C CA . THR A 1 99 ? 11.066 -4.759 20.037 1.00 97.50 99 THR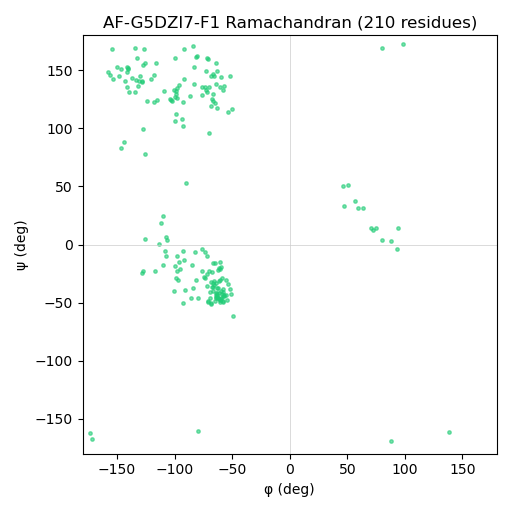 A CA 1
ATOM 746 C C . THR A 1 99 ? 12.144 -5.309 19.109 1.00 97.50 99 THR A C 1
ATOM 748 O O . THR A 1 99 ? 12.213 -6.512 18.864 1.00 97.50 99 THR A O 1
ATOM 751 N N . ILE A 1 100 ? 13.003 -4.429 18.602 1.00 95.38 100 ILE A N 1
ATOM 752 C CA . ILE A 1 100 ? 14.163 -4.769 17.779 1.00 95.38 100 ILE A CA 1
ATOM 753 C C . ILE A 1 100 ? 15.398 -4.742 18.674 1.00 95.38 100 ILE A C 1
ATOM 755 O O . ILE A 1 100 ? 15.887 -3.668 19.045 1.00 95.38 100 ILE A O 1
ATOM 759 N N . SER A 1 101 ? 15.909 -5.928 19.005 1.00 96.19 101 SER A N 1
ATOM 760 C CA . SER A 1 101 ? 17.089 -6.049 19.856 1.00 96.19 101 SER A CA 1
ATOM 761 C C . SER A 1 101 ? 18.379 -5.733 19.112 1.00 96.19 101 SER A C 1
ATOM 763 O O . SER A 1 101 ? 18.609 -6.198 17.993 1.00 96.19 101 SER A O 1
ATOM 765 N N . GLN A 1 102 ? 19.251 -4.956 19.754 1.00 94.12 102 GLN A N 1
ATOM 766 C CA . GLN A 1 102 ? 20.508 -4.505 19.160 1.00 94.12 102 GLN A CA 1
ATOM 767 C C . GLN A 1 102 ? 21.702 -4.895 20.030 1.00 94.12 102 GLN A C 1
ATOM 769 O O . GLN A 1 102 ? 21.815 -4.506 21.190 1.00 94.12 102 GLN A O 1
ATOM 774 N N . LYS A 1 103 ? 22.664 -5.627 19.459 1.00 94.44 103 LYS A N 1
ATOM 775 C CA . LYS A 1 103 ? 23.869 -6.025 20.197 1.00 94.44 103 LYS A CA 1
ATOM 776 C C . LYS A 1 103 ? 24.683 -4.791 20.607 1.00 94.44 103 LYS A C 1
ATOM 778 O O . LYS A 1 103 ? 25.196 -4.072 19.754 1.00 94.44 103 LYS A O 1
ATOM 783 N N . GLY A 1 104 ? 24.832 -4.583 21.916 1.00 94.19 104 GLY A N 1
ATOM 784 C CA . GLY A 1 104 ? 25.619 -3.481 22.481 1.00 94.19 104 GLY A CA 1
ATOM 785 C C . GLY A 1 104 ? 24.949 -2.103 22.402 1.00 94.19 104 GLY A C 1
ATOM 786 O O . GLY A 1 104 ? 25.630 -1.099 22.592 1.00 94.19 104 GLY A O 1
ATOM 787 N N . LYS A 1 105 ? 23.644 -2.038 22.113 1.00 96.06 105 LYS A N 1
ATOM 788 C CA . LYS A 1 105 ? 22.840 -0.807 22.125 1.00 96.06 105 LYS A CA 1
ATOM 789 C C . LYS A 1 105 ? 21.518 -1.058 22.848 1.00 96.06 105 LYS A C 1
ATOM 791 O O . LYS A 1 105 ? 21.178 -2.199 23.136 1.00 96.06 105 LYS A O 1
ATOM 796 N N . LEU A 1 106 ? 20.789 0.016 23.141 1.00 95.12 106 LEU A N 1
ATOM 797 C CA . LEU A 1 106 ? 19.418 -0.094 23.630 1.00 95.12 106 LEU A CA 1
ATOM 798 C C . LEU A 1 106 ? 18.503 -0.632 22.526 1.00 95.12 106 LEU A C 1
ATOM 800 O O . LEU A 1 106 ? 18.673 -0.308 21.346 1.00 95.12 106 LEU A O 1
ATOM 804 N N . ASP A 1 107 ? 17.528 -1.432 22.933 1.00 97.12 107 ASP A N 1
ATOM 805 C CA . ASP A 1 107 ? 16.505 -1.960 22.042 1.00 97.12 107 ASP A CA 1
ATOM 806 C C . ASP A 1 107 ? 15.617 -0.830 21.505 1.00 97.12 107 ASP A C 1
ATOM 808 O O . ASP A 1 107 ? 15.334 0.152 22.197 1.00 97.12 107 ASP A O 1
ATOM 812 N N . ILE A 1 108 ? 15.182 -0.966 20.253 1.00 97.00 108 ILE A N 1
ATOM 813 C CA . ILE A 1 108 ? 14.241 -0.033 19.623 1.00 97.00 108 ILE A CA 1
ATOM 814 C C . ILE A 1 108 ? 12.847 -0.637 19.727 1.00 97.00 108 ILE A C 1
ATOM 816 O O . ILE A 1 108 ? 12.631 -1.757 19.275 1.00 97.00 108 ILE A O 1
ATOM 820 N N . ILE A 1 109 ? 11.896 0.111 20.277 1.00 97.00 109 ILE A N 1
ATOM 821 C CA . ILE A 1 109 ? 10.489 -0.294 20.317 1.00 97.00 109 ILE A CA 1
ATOM 822 C C . ILE A 1 109 ? 9.759 0.412 19.177 1.00 97.00 109 ILE A C 1
ATOM 824 O O . ILE A 1 109 ? 9.595 1.632 19.190 1.00 97.00 109 ILE A O 1
ATOM 828 N N . VAL A 1 110 ? 9.322 -0.362 18.188 1.00 96.31 110 VAL A N 1
ATOM 829 C CA . VAL A 1 110 ? 8.473 0.101 17.089 1.00 96.31 110 VAL A CA 1
ATOM 830 C C . VAL A 1 110 ? 7.024 -0.168 17.474 1.00 96.31 110 VAL A C 1
ATOM 832 O O . VAL A 1 110 ? 6.592 -1.314 17.524 1.00 96.31 110 VAL A O 1
ATOM 835 N N . GLN A 1 111 ? 6.278 0.888 17.782 1.00 96.62 111 GLN A N 1
ATOM 836 C CA . GLN A 1 111 ? 4.896 0.807 18.283 1.00 96.62 111 GLN A CA 1
ATOM 837 C C . GLN A 1 111 ? 3.901 1.635 17.464 1.00 96.62 111 GLN A C 1
ATOM 839 O O . GLN A 1 111 ? 2.740 1.766 17.835 1.00 96.62 111 GLN A O 1
ATOM 844 N N . GLU A 1 112 ? 4.376 2.231 16.376 1.00 95.88 112 GLU A N 1
ATOM 845 C CA . GLU A 1 112 ? 3.621 3.152 15.544 1.00 95.88 112 GLU A CA 1
ATOM 846 C C . GLU A 1 112 ? 4.079 3.031 14.092 1.00 95.88 112 GLU A C 1
ATOM 848 O O . GLU A 1 112 ? 5.274 2.848 13.842 1.00 95.88 112 GLU A O 1
ATOM 853 N N . ASP A 1 113 ? 3.147 3.186 13.148 1.00 95.75 113 ASP A N 1
ATOM 854 C CA . ASP A 1 113 ? 3.475 3.221 11.724 1.00 95.75 113 ASP A CA 1
ATOM 855 C C . ASP A 1 113 ? 4.490 4.332 11.425 1.00 95.75 113 ASP A C 1
ATOM 857 O O . ASP A 1 113 ? 4.399 5.462 11.913 1.00 95.75 113 ASP A O 1
ATOM 861 N N . GLU A 1 114 ? 5.490 4.019 10.608 1.00 96.75 114 GLU A N 1
ATOM 862 C CA . GLU A 1 114 ? 6.565 4.963 10.308 1.00 96.75 114 GLU A CA 1
ATOM 863 C C . GLU A 1 114 ? 6.188 5.935 9.182 1.00 96.75 114 GLU A C 1
ATOM 865 O O . GLU A 1 114 ? 6.522 7.121 9.236 1.00 96.75 114 GLU A O 1
ATOM 870 N N . GLU A 1 115 ? 5.469 5.439 8.173 1.00 95.69 115 GLU A N 1
ATOM 871 C CA . GLU A 1 115 ? 5.390 6.084 6.862 1.00 95.69 115 GLU A CA 1
ATOM 872 C C . GLU A 1 115 ? 4.568 7.374 6.859 1.00 95.69 115 GLU A C 1
ATOM 874 O O . GLU A 1 115 ? 4.951 8.356 6.226 1.00 95.69 115 GLU A O 1
ATOM 879 N N . TYR A 1 116 ? 3.499 7.446 7.652 1.00 95.06 116 TYR A N 1
ATOM 880 C CA . TYR A 1 116 ? 2.588 8.595 7.623 1.00 95.06 116 TYR A CA 1
ATOM 881 C C . TYR A 1 116 ? 3.242 9.899 8.121 1.00 95.06 116 TYR A C 1
ATOM 883 O O . TYR A 1 116 ? 2.726 10.993 7.887 1.00 95.06 116 TYR A O 1
ATOM 891 N N . LYS A 1 117 ? 4.391 9.785 8.798 1.00 96.25 117 LYS A N 1
ATOM 892 C CA . LYS A 1 117 ? 5.215 10.902 9.278 1.00 96.25 117 LYS A CA 1
ATOM 893 C C . LYS A 1 117 ? 6.183 11.417 8.209 1.00 96.25 117 LYS A C 1
ATOM 895 O O . LYS A 1 117 ? 6.697 12.527 8.335 1.00 96.25 117 LYS A O 1
ATOM 900 N N . ARG A 1 118 ? 6.445 10.638 7.157 1.00 94.19 118 ARG A N 1
ATOM 901 C CA . ARG A 1 118 ? 7.438 10.923 6.110 1.00 94.19 118 ARG A CA 1
ATOM 902 C C . ARG A 1 118 ? 6.830 11.711 4.950 1.00 94.19 118 ARG A C 1
ATOM 904 O O . ARG A 1 118 ? 6.955 11.340 3.789 1.00 94.19 118 ARG A O 1
ATOM 911 N N . VAL A 1 119 ? 6.185 12.833 5.261 1.00 93.88 119 VAL A N 1
ATOM 912 C CA . VAL A 1 119 ? 5.459 13.636 4.270 1.00 93.88 119 VAL A CA 1
ATOM 913 C C . VAL A 1 119 ? 5.820 15.117 4.346 1.00 93.88 119 VAL A C 1
ATOM 915 O O . VAL A 1 119 ? 5.977 15.690 5.420 1.00 93.88 119 VAL A O 1
ATOM 918 N N . ASP A 1 120 ? 5.929 15.751 3.178 1.00 94.44 120 ASP A N 1
ATOM 919 C CA . ASP A 1 120 ? 6.053 17.202 3.032 1.00 94.44 120 ASP A CA 1
ATOM 920 C C . ASP A 1 120 ? 4.981 17.688 2.054 1.00 94.44 120 ASP A C 1
ATOM 922 O O . ASP A 1 120 ? 5.125 17.587 0.831 1.00 94.44 120 ASP A O 1
ATOM 926 N N . PHE A 1 121 ? 3.886 18.216 2.602 1.00 93.31 121 PHE A N 1
ATOM 927 C CA . PHE A 1 121 ? 2.741 18.678 1.818 1.00 93.31 121 PHE A CA 1
ATOM 928 C C . PHE A 1 121 ? 3.114 19.779 0.811 1.00 93.31 121 PHE A C 1
ATOM 930 O O . PHE A 1 121 ? 2.535 19.846 -0.271 1.00 93.31 121 PHE A O 1
ATOM 937 N N . GLY A 1 122 ? 4.141 20.588 1.100 1.00 93.12 122 GLY A N 1
ATOM 938 C CA . GLY A 1 122 ? 4.621 21.648 0.208 1.00 93.12 122 GLY A CA 1
ATOM 939 C C . GLY A 1 122 ? 5.397 21.146 -1.015 1.00 93.12 122 GLY A C 1
ATOM 940 O O . GLY A 1 122 ? 5.771 21.951 -1.883 1.00 93.12 122 GLY A O 1
ATOM 941 N N . LYS A 1 123 ? 5.668 19.835 -1.091 1.00 93.75 123 LYS A N 1
ATOM 942 C CA . LYS A 1 123 ? 6.362 19.195 -2.213 1.00 93.75 123 LYS A CA 1
ATOM 943 C C . LYS A 1 123 ? 5.443 18.497 -3.208 1.00 93.75 123 LYS A C 1
ATOM 945 O O . LYS A 1 123 ? 5.910 18.303 -4.325 1.00 93.75 123 LYS A O 1
ATOM 950 N N . PHE A 1 124 ? 4.187 18.177 -2.876 1.00 92.06 124 PHE A N 1
ATOM 951 C CA . PHE A 1 124 ? 3.298 17.382 -3.744 1.00 92.06 124 PHE A CA 1
ATOM 952 C C . PHE A 1 124 ? 3.277 17.916 -5.177 1.00 92.06 124 PHE A C 1
ATOM 954 O O . PHE A 1 124 ? 3.809 17.266 -6.074 1.00 92.06 124 PHE A O 1
ATOM 961 N N . SER A 1 125 ? 2.843 19.161 -5.379 1.00 90.31 125 SER A N 1
ATOM 962 C CA . SER A 1 125 ? 2.754 19.791 -6.707 1.00 90.31 125 SER A CA 1
ATOM 963 C C . SER A 1 125 ? 4.088 19.918 -7.461 1.00 90.31 125 SER A C 1
ATOM 965 O O . SER A 1 125 ? 4.095 20.154 -8.667 1.00 90.31 125 SER A O 1
ATOM 967 N N . LYS A 1 126 ? 5.227 19.744 -6.780 1.00 94.06 126 LYS A N 1
ATOM 968 C CA . LYS A 1 126 ? 6.580 19.853 -7.352 1.00 94.06 126 LYS A CA 1
ATOM 969 C C . LYS A 1 126 ? 7.166 18.503 -7.758 1.00 94.06 126 LYS A C 1
ATOM 971 O O . LYS A 1 126 ? 8.180 18.467 -8.457 1.00 94.06 126 LYS A O 1
ATOM 976 N N . LEU A 1 127 ? 6.581 17.395 -7.302 1.00 94.06 127 LEU A N 1
ATOM 977 C CA . LEU A 1 127 ? 7.090 16.065 -7.609 1.00 94.06 127 LEU A CA 1
ATOM 978 C C . LEU A 1 127 ? 6.862 15.711 -9.078 1.00 94.06 127 LEU A C 1
ATOM 980 O O . LEU A 1 127 ? 5.777 15.906 -9.639 1.00 94.06 127 LEU A O 1
ATOM 984 N N . LYS A 1 128 ? 7.914 15.154 -9.681 1.00 95.62 128 LYS A N 1
ATOM 985 C CA . LYS A 1 128 ? 7.880 14.598 -11.033 1.00 95.62 128 LYS A CA 1
ATOM 986 C C . LYS A 1 128 ? 7.113 13.280 -11.033 1.00 95.62 128 LYS A C 1
ATOM 988 O O . LYS A 1 128 ? 7.152 12.527 -10.060 1.00 95.62 128 LYS A O 1
ATOM 993 N N . THR A 1 129 ? 6.466 12.994 -12.153 1.00 95.56 129 THR A N 1
ATOM 994 C CA . THR A 1 129 ? 5.837 11.699 -12.401 1.00 95.56 129 THR A CA 1
ATOM 995 C C . THR A 1 129 ? 6.921 10.653 -12.629 1.00 95.56 129 THR A C 1
ATOM 997 O O . THR A 1 129 ? 7.881 10.899 -13.363 1.00 95.56 129 THR A O 1
ATOM 1000 N N . VAL A 1 130 ? 6.813 9.513 -11.945 1.00 94.12 130 VAL A N 1
ATOM 1001 C CA . VAL A 1 130 ? 7.917 8.535 -11.860 1.00 94.12 130 VAL A CA 1
ATOM 1002 C C . VAL A 1 130 ? 7.776 7.377 -12.846 1.00 94.12 130 VAL A C 1
ATOM 1004 O O . VAL A 1 130 ? 8.780 6.774 -13.212 1.00 94.12 130 VAL A O 1
ATOM 1007 N N . PHE A 1 131 ? 6.557 7.094 -13.312 1.00 92.81 131 PHE A N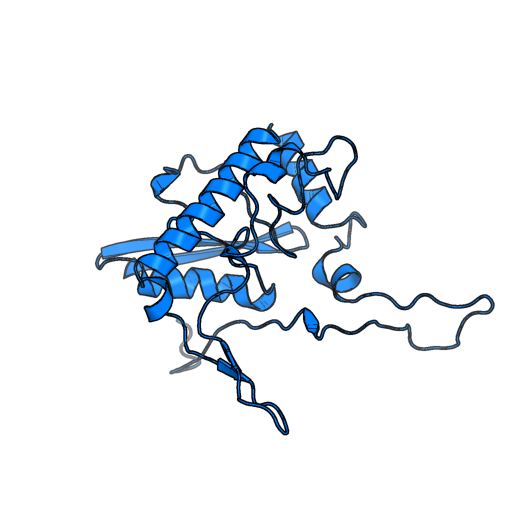 1
ATOM 1008 C CA . PHE A 1 131 ? 6.284 5.963 -14.206 1.00 92.81 131 PHE A CA 1
ATOM 1009 C C . PHE A 1 131 ? 6.160 6.375 -15.673 1.00 92.81 131 PHE A C 1
ATOM 1011 O O . PHE A 1 131 ? 6.707 5.703 -16.545 1.00 92.81 131 PHE A O 1
ATOM 1018 N N . GLN A 1 132 ? 5.519 7.515 -15.944 1.00 92.50 132 GLN A N 1
ATOM 1019 C CA . GLN A 1 132 ? 5.291 8.010 -17.298 1.00 92.50 132 GLN A CA 1
ATOM 1020 C C . GLN A 1 132 ? 5.642 9.499 -17.419 1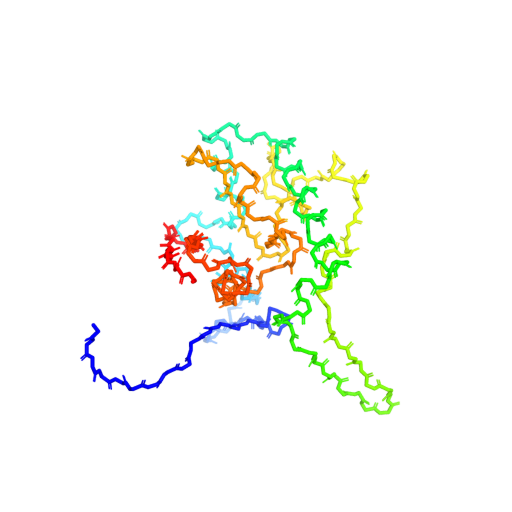.00 92.50 132 GLN A C 1
ATOM 1022 O O . GLN A 1 132 ? 5.359 10.307 -16.531 1.00 92.50 132 GLN A O 1
ATOM 1027 N N . LYS A 1 133 ? 6.230 9.896 -18.555 1.00 90.50 133 LYS A N 1
ATOM 1028 C CA . LYS A 1 133 ? 6.388 11.314 -18.913 1.00 90.50 133 LYS A CA 1
ATOM 1029 C C . LYS A 1 133 ? 5.007 11.933 -19.160 1.00 90.50 133 LYS A C 1
ATOM 1031 O O . LYS A 1 133 ? 4.240 11.395 -19.953 1.00 90.50 133 LYS A O 1
ATOM 1036 N N . ASN A 1 134 ? 4.722 13.071 -18.522 1.00 88.75 134 ASN A N 1
ATOM 1037 C CA . ASN A 1 134 ? 3.397 13.715 -18.515 1.00 88.75 134 ASN A CA 1
ATOM 1038 C C . ASN A 1 134 ? 2.287 12.812 -17.942 1.00 88.75 134 ASN A C 1
ATOM 1040 O O . ASN A 1 134 ? 1.147 12.871 -18.395 1.00 88.75 134 ASN A O 1
ATOM 1044 N N . GLY A 1 135 ? 2.646 11.946 -16.995 1.00 93.44 135 GLY A N 1
ATOM 1045 C CA . GLY A 1 135 ? 1.689 11.153 -16.237 1.00 93.44 135 GLY A CA 1
ATOM 1046 C C . GLY A 1 135 ? 1.024 11.948 -15.113 1.00 93.44 135 GLY A C 1
ATOM 1047 O O . GLY A 1 135 ? 1.053 13.180 -15.068 1.00 93.44 135 GLY A O 1
ATOM 1048 N N . THR A 1 136 ? 0.467 11.218 -14.163 1.00 95.00 136 THR A N 1
ATOM 1049 C CA . THR A 1 136 ? -0.228 11.726 -12.980 1.00 95.00 136 THR A CA 1
ATOM 1050 C C . THR A 1 136 ? 0.312 11.122 -11.683 1.00 95.00 136 THR A C 1
ATOM 1052 O O . THR A 1 136 ? 0.254 11.767 -10.635 1.00 95.00 136 THR A O 1
ATOM 1055 N N . VAL A 1 137 ? 0.939 9.949 -11.755 1.00 94.38 137 VAL A N 1
ATOM 1056 C CA . VAL A 1 137 ? 1.404 9.199 -10.592 1.00 94.38 137 VAL A CA 1
ATOM 1057 C C . VAL A 1 137 ? 2.809 9.649 -10.178 1.00 94.38 137 VAL A C 1
ATOM 1059 O O . VAL A 1 137 ? 3.757 9.680 -10.971 1.00 94.38 137 VAL A O 1
ATOM 1062 N N . THR A 1 138 ? 2.958 9.983 -8.901 1.00 95.25 138 THR A N 1
ATOM 1063 C CA . THR A 1 138 ? 4.196 10.424 -8.249 1.00 95.25 138 THR A CA 1
ATOM 1064 C C . THR A 1 138 ? 4.497 9.585 -7.018 1.00 95.25 138 THR A C 1
ATOM 1066 O O . THR A 1 138 ? 3.638 8.872 -6.518 1.00 95.25 138 THR A O 1
ATOM 1069 N N . ALA A 1 139 ? 5.704 9.725 -6.470 1.00 92.50 139 ALA A N 1
ATOM 1070 C CA . ALA A 1 139 ? 6.074 9.044 -5.231 1.00 92.50 139 ALA A CA 1
ATOM 1071 C C . ALA A 1 139 ? 5.198 9.413 -4.013 1.00 92.50 139 ALA A C 1
ATOM 1073 O O . ALA A 1 139 ? 5.190 8.659 -3.051 1.00 92.50 139 ALA A O 1
ATOM 1074 N N . ALA A 1 140 ? 4.498 10.556 -4.027 1.00 91.94 140 ALA A N 1
ATOM 1075 C CA . ALA A 1 140 ? 3.671 10.986 -2.895 1.00 91.94 140 ALA A CA 1
ATOM 1076 C C . ALA A 1 140 ? 2.191 10.602 -3.017 1.00 91.94 140 ALA A C 1
ATOM 1078 O O . ALA A 1 140 ? 1.492 10.599 -2.006 1.00 91.94 140 ALA A O 1
ATOM 1079 N N . ASN A 1 141 ? 1.707 10.337 -4.238 1.00 90.50 141 ASN A N 1
ATOM 1080 C CA . ASN A 1 141 ? 0.314 9.959 -4.493 1.00 90.50 141 ASN A CA 1
ATOM 1081 C C . ASN A 1 141 ? 0.137 8.494 -4.922 1.00 90.50 141 ASN A C 1
ATOM 1083 O O . ASN A 1 141 ? -0.960 7.953 -4.795 1.00 90.50 141 ASN A O 1
ATOM 1087 N N . ALA A 1 142 ? 1.213 7.839 -5.356 1.00 86.25 142 ALA A N 1
ATOM 1088 C CA . ALA A 1 142 ? 1.357 6.406 -5.220 1.00 86.25 142 ALA A CA 1
ATOM 1089 C C . ALA A 1 142 ? 1.594 6.095 -3.748 1.00 86.25 142 ALA A C 1
ATOM 1091 O O . ALA A 1 142 ? 2.038 6.937 -2.965 1.00 86.25 142 ALA A O 1
ATOM 1092 N N . SER A 1 143 ? 1.349 4.858 -3.376 1.00 79.75 143 SER A N 1
ATOM 1093 C CA . SER A 1 143 ? 1.838 4.401 -2.089 1.00 79.75 143 SER A CA 1
ATOM 1094 C C . SER A 1 143 ? 3.308 4.027 -2.182 1.00 79.75 143 SER A C 1
ATOM 1096 O O . SER A 1 143 ? 3.849 3.741 -3.255 1.00 79.75 143 SER A O 1
ATOM 1098 N N . THR A 1 144 ? 3.954 3.941 -1.031 1.00 74.06 144 THR A N 1
ATOM 1099 C CA . THR A 1 144 ? 5.330 3.472 -0.931 1.00 74.06 144 THR A CA 1
ATOM 1100 C C . THR A 1 144 ? 5.403 1.974 -1.230 1.00 74.06 144 THR A C 1
ATOM 1102 O O . THR A 1 144 ? 5.155 1.126 -0.383 1.00 74.06 144 THR A O 1
ATOM 1105 N N . LEU A 1 145 ? 5.719 1.647 -2.489 1.00 42.28 145 LEU A N 1
ATOM 1106 C CA . LEU A 1 145 ? 5.598 0.307 -3.087 1.00 42.28 145 LEU A CA 1
ATOM 1107 C C . LEU A 1 145 ? 4.155 -0.225 -3.159 1.00 42.28 145 LEU A C 1
ATOM 1109 O O . LEU A 1 145 ? 3.945 -1.430 -3.014 1.00 42.28 145 LEU A O 1
ATOM 1113 N N . ASN A 1 146 ? 3.140 0.634 -3.326 1.00 32.38 146 ASN A N 1
ATOM 1114 C CA . ASN A 1 146 ? 1.737 0.190 -3.321 1.00 32.38 146 ASN A CA 1
ATOM 1115 C C . ASN A 1 146 ? 0.787 1.106 -4.098 1.00 32.38 146 ASN A C 1
ATOM 1117 O O . ASN A 1 146 ? 1.138 2.251 -4.349 1.00 32.38 146 ASN A O 1
ATOM 1121 N N . ASP A 1 147 ? -0.457 0.682 -4.359 1.00 29.16 147 ASP A N 1
ATOM 1122 C CA . ASP A 1 147 ? -1.454 1.474 -5.102 1.00 29.16 147 ASP A CA 1
ATOM 1123 C C . ASP A 1 147 ? -2.889 1.337 -4.540 1.00 29.16 147 ASP A C 1
ATOM 1125 O O . ASP A 1 147 ? -3.262 0.307 -3.976 1.00 29.16 147 ASP A O 1
ATOM 1129 N N . GLY A 1 148 ? -3.728 2.368 -4.727 1.00 39.66 148 GLY A N 1
ATOM 1130 C CA . GLY A 1 148 ? -5.167 2.338 -4.430 1.00 39.66 148 GLY A CA 1
ATOM 1131 C C . GLY A 1 148 ? -5.950 3.372 -5.253 1.00 39.66 148 GLY A C 1
ATOM 1132 O O . GLY A 1 148 ? -5.441 4.453 -5.527 1.00 39.66 148 GLY A O 1
ATOM 1133 N N . ALA A 1 149 ? -7.189 3.054 -5.650 1.00 46.12 149 ALA A N 1
ATOM 1134 C CA . ALA A 1 149 ? -8.073 3.959 -6.395 1.00 46.12 149 ALA A CA 1
ATOM 1135 C C . ALA A 1 149 ? -9.543 3.799 -5.961 1.00 46.12 149 ALA A C 1
ATOM 1137 O O . ALA A 1 149 ? -10.009 2.680 -5.747 1.00 46.12 149 ALA A O 1
ATOM 1138 N N . ALA A 1 150 ? -10.287 4.907 -5.862 1.00 53.88 150 ALA A N 1
ATOM 1139 C CA . ALA A 1 150 ? -11.700 4.930 -5.468 1.00 53.88 150 ALA A CA 1
ATOM 1140 C C . ALA A 1 150 ? -12.480 6.010 -6.245 1.00 53.88 150 ALA A C 1
ATOM 1142 O O . ALA A 1 150 ? -12.586 7.140 -5.787 1.00 53.88 150 ALA A O 1
ATOM 1143 N N . LYS A 1 151 ? -13.027 5.678 -7.426 1.00 54.06 151 LYS A N 1
ATOM 1144 C CA . LYS A 1 151 ? -13.884 6.603 -8.210 1.00 54.06 151 LYS A CA 1
ATOM 1145 C C . LYS A 1 151 ? -15.240 6.015 -8.633 1.00 54.06 151 LYS A C 1
ATOM 1147 O O . LYS A 1 151 ? -16.189 6.758 -8.839 1.00 54.06 151 LYS A O 1
ATOM 1152 N N . MET A 1 152 ? -15.380 4.689 -8.737 1.00 52.50 152 MET A N 1
ATOM 1153 C CA . MET A 1 152 ? -16.472 4.098 -9.536 1.00 52.50 152 MET A CA 1
ATOM 1154 C C . MET A 1 152 ? -17.781 3.754 -8.805 1.00 52.50 152 MET A C 1
ATOM 1156 O O . MET A 1 152 ? -18.731 3.358 -9.470 1.00 52.50 152 MET A O 1
ATOM 1160 N N . LEU A 1 153 ? -17.877 3.878 -7.478 1.00 59.31 153 LEU A N 1
ATOM 1161 C CA . LEU A 1 153 ? -19.023 3.315 -6.737 1.00 59.31 153 LEU A CA 1
ATOM 1162 C C . LEU A 1 153 ? -20.051 4.339 -6.2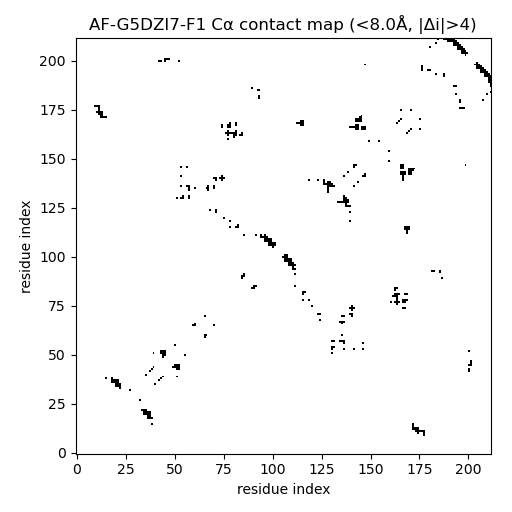24 1.00 59.31 153 LEU A C 1
ATOM 1164 O O . LEU A 1 153 ? -20.992 3.941 -5.544 1.00 59.31 153 LEU A O 1
ATOM 1168 N N . ASN A 1 154 ? -19.897 5.635 -6.531 1.00 69.00 154 ASN A N 1
ATOM 1169 C CA . ASN A 1 154 ? -20.738 6.717 -5.981 1.00 69.00 154 ASN A CA 1
ATOM 1170 C C . ASN A 1 154 ? -20.919 6.613 -4.448 1.00 69.00 154 ASN A C 1
ATOM 1172 O O . ASN A 1 154 ? -21.978 6.910 -3.896 1.00 69.00 154 ASN A O 1
ATOM 1176 N N . ILE A 1 155 ? -19.883 6.116 -3.768 1.00 79.50 155 ILE A N 1
ATOM 1177 C CA . ILE A 1 155 ? -19.842 5.994 -2.315 1.00 79.50 155 ILE A CA 1
ATOM 1178 C C . ILE A 1 155 ? -19.424 7.350 -1.770 1.00 79.50 155 ILE A C 1
ATOM 1180 O O . ILE A 1 155 ? -18.502 7.973 -2.293 1.00 79.50 155 ILE A O 1
ATOM 1184 N N . ASP A 1 156 ? -20.082 7.773 -0.697 1.00 84.88 156 ASP A N 1
ATOM 1185 C CA . ASP A 1 156 ? -19.684 8.941 0.078 1.00 84.88 156 ASP A CA 1
ATOM 1186 C C . ASP A 1 156 ? -18.179 8.867 0.439 1.00 84.88 156 ASP A C 1
ATOM 1188 O O . ASP A 1 156 ? -17.775 7.961 1.179 1.00 84.88 156 ASP A O 1
ATOM 1192 N N . PRO A 1 157 ? -17.332 9.798 -0.046 1.00 81.62 157 PRO A N 1
ATOM 1193 C CA . PRO A 1 157 ? -15.897 9.813 0.248 1.00 81.62 157 PRO A CA 1
ATOM 1194 C C . PRO A 1 157 ? -15.568 9.932 1.743 1.00 81.62 157 PRO A C 1
ATOM 1196 O O . PRO A 1 157 ? -14.455 9.596 2.165 1.00 81.62 157 PRO A O 1
ATOM 1199 N N . ALA A 1 158 ? -16.521 10.389 2.562 1.00 87.56 158 ALA A N 1
ATOM 1200 C CA . ALA A 1 158 ? -16.398 10.399 4.015 1.00 87.56 158 ALA A CA 1
ATOM 1201 C C . ALA A 1 158 ? -16.483 8.994 4.638 1.00 87.56 158 ALA A C 1
ATOM 1203 O O . ALA A 1 158 ? -16.189 8.846 5.820 1.00 87.56 158 ALA A O 1
ATOM 1204 N N . LYS A 1 159 ? -16.852 7.963 3.865 1.00 90.38 159 LYS A N 1
ATOM 1205 C CA . LYS A 1 159 ? -16.960 6.558 4.301 1.00 90.38 159 LYS A CA 1
ATOM 1206 C C . LYS A 1 159 ? -15.866 5.649 3.738 1.00 90.38 159 LYS A C 1
ATOM 1208 O O . LYS A 1 159 ? -15.787 4.485 4.117 1.00 90.38 159 LYS A O 1
ATOM 1213 N N . VAL A 1 160 ? -15.017 6.154 2.844 1.00 91.19 160 VAL A N 1
ATOM 1214 C CA . VAL A 1 160 ? -13.949 5.379 2.193 1.00 91.19 160 VAL A CA 1
ATOM 1215 C C . VAL A 1 160 ? -12.615 5.717 2.845 1.00 91.19 160 VAL A C 1
ATOM 1217 O O . VAL A 1 160 ? -12.235 6.882 2.847 1.00 91.19 160 VAL A O 1
ATOM 1220 N N . ASN A 1 161 ? -11.891 4.719 3.366 1.00 93.31 161 ASN A N 1
ATOM 1221 C CA . ASN A 1 161 ? -10.546 4.881 3.949 1.00 93.31 161 ASN A CA 1
ATOM 1222 C C . ASN A 1 161 ? -10.471 6.022 4.986 1.00 93.31 161 ASN A C 1
ATOM 1224 O O . ASN A 1 161 ? -9.652 6.941 4.890 1.00 93.31 161 ASN A O 1
ATOM 1228 N N . ILE A 1 162 ? -11.390 6.004 5.956 1.00 94.25 162 ILE A N 1
ATOM 1229 C CA . ILE A 1 162 ? -11.611 7.112 6.902 1.00 94.25 162 ILE A CA 1
ATOM 1230 C C . ILE A 1 162 ? -10.441 7.342 7.866 1.00 94.25 162 ILE A C 1
ATOM 1232 O O . ILE A 1 162 ? -10.247 8.461 8.327 1.00 94.25 162 ILE A O 1
ATOM 1236 N N . ASN A 1 163 ? -9.630 6.307 8.096 1.00 95.81 163 ASN A N 1
ATOM 1237 C CA . ASN A 1 163 ? -8.469 6.320 8.989 1.00 95.81 163 ASN A CA 1
ATOM 1238 C C . ASN A 1 163 ? -7.143 6.242 8.211 1.00 95.81 163 ASN A C 1
ATOM 1240 O O . ASN A 1 163 ? -6.133 5.778 8.731 1.00 95.81 163 ASN A O 1
ATOM 1244 N N . GLY A 1 164 ? -7.152 6.671 6.944 1.00 94.12 164 GLY A N 1
ATOM 1245 C CA . GLY A 1 164 ? -6.008 6.559 6.044 1.00 94.12 164 GLY A CA 1
ATOM 1246 C C . GLY A 1 164 ? -5.967 5.232 5.289 1.00 94.12 164 GLY A C 1
ATOM 1247 O O . GLY A 1 164 ? -6.939 4.473 5.256 1.00 94.12 164 GLY A O 1
ATOM 1248 N N . GLY A 1 165 ? -4.843 4.960 4.632 1.00 93.38 165 GLY A N 1
ATOM 1249 C CA . GLY A 1 165 ? -4.683 3.783 3.786 1.00 93.38 165 GLY A CA 1
ATOM 1250 C C . GLY A 1 165 ? -3.249 3.594 3.310 1.00 93.38 165 GLY A C 1
ATOM 1251 O O . GLY A 1 165 ? -2.334 4.247 3.801 1.00 93.38 165 GLY A O 1
ATOM 1252 N N . ALA A 1 166 ? -3.066 2.699 2.337 1.00 93.75 166 ALA A N 1
ATOM 1253 C CA . ALA A 1 166 ? -1.750 2.304 1.831 1.00 93.75 166 ALA A CA 1
ATOM 1254 C C . ALA A 1 166 ? -0.868 3.495 1.417 1.00 93.75 166 ALA A C 1
ATOM 1256 O O . ALA A 1 166 ? 0.314 3.503 1.731 1.00 93.75 166 ALA A O 1
ATOM 1257 N N . VAL A 1 167 ? -1.455 4.532 0.804 1.00 91.69 167 VAL A N 1
ATOM 1258 C CA . VAL A 1 167 ? -0.735 5.734 0.340 1.00 91.69 167 VAL A CA 1
ATOM 1259 C C . VAL A 1 167 ? 0.094 6.401 1.441 1.00 91.69 167 VAL A C 1
ATOM 1261 O O . VAL A 1 167 ? 1.166 6.929 1.168 1.00 91.69 167 VAL A O 1
ATOM 1264 N N . SER A 1 168 ? -0.388 6.363 2.682 1.00 94.62 168 SER A N 1
ATOM 1265 C CA . SER A 1 168 ? 0.236 7.037 3.823 1.00 94.62 168 SER A CA 1
ATOM 1266 C C . SER A 1 168 ? 0.712 6.095 4.924 1.00 94.62 168 SER A C 1
ATOM 1268 O O . SER A 1 168 ? 1.573 6.477 5.700 1.00 94.62 168 SER A O 1
ATOM 1270 N N . LEU A 1 169 ? 0.163 4.884 5.023 1.00 95.12 169 LEU A N 1
ATOM 1271 C CA . LEU A 1 169 ? 0.557 3.881 6.022 1.00 95.12 169 LEU A CA 1
ATOM 1272 C C . LEU A 1 169 ? 1.548 2.845 5.461 1.00 95.12 169 LEU A C 1
ATOM 1274 O O . LEU A 1 169 ? 2.106 2.059 6.220 1.00 95.12 169 LEU A O 1
ATOM 1278 N N . GLY A 1 170 ? 1.766 2.833 4.142 1.00 93.62 170 GLY A N 1
ATOM 1279 C CA . GLY A 1 170 ? 2.494 1.789 3.423 1.00 93.62 170 GLY A CA 1
ATOM 1280 C C . GLY A 1 170 ? 1.644 0.541 3.142 1.00 93.62 170 GLY A C 1
ATOM 1281 O O . GLY A 1 170 ? 0.526 0.372 3.644 1.00 93.62 170 GLY A O 1
ATOM 1282 N N . HIS A 1 171 ? 2.165 -0.356 2.306 1.00 95.38 171 HIS A N 1
ATOM 1283 C CA . HIS A 1 171 ? 1.520 -1.624 1.947 1.00 95.38 171 HIS A CA 1
ATOM 1284 C C . HIS A 1 171 ? 2.545 -2.746 1.697 1.00 95.38 171 HIS A C 1
ATOM 1286 O O . HIS A 1 171 ? 2.910 -3.124 0.588 1.00 95.38 171 HIS A O 1
ATOM 1292 N N . PRO A 1 172 ? 2.999 -3.396 2.771 1.00 94.50 172 PRO A N 1
ATOM 1293 C CA . PRO A 1 172 ? 3.606 -4.708 2.614 1.00 94.50 172 PRO A CA 1
ATOM 1294 C C . PRO A 1 172 ? 2.592 -5.597 1.850 1.00 94.50 172 PRO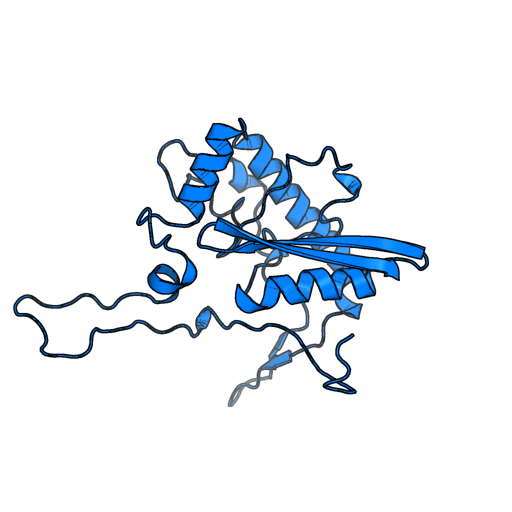 A C 1
ATOM 1296 O O . PRO A 1 172 ? 1.468 -5.798 2.328 1.00 94.50 172 PRO A O 1
ATOM 1299 N N . ILE A 1 173 ? 2.929 -6.004 0.615 1.00 91.06 173 ILE A N 1
ATOM 1300 C CA . ILE A 1 173 ? 1.947 -6.434 -0.408 1.00 91.06 173 ILE A CA 1
ATOM 1301 C C . ILE A 1 173 ? 1.108 -7.606 0.109 1.00 91.06 173 ILE A C 1
ATOM 1303 O O . ILE A 1 173 ? -0.122 -7.533 0.121 1.00 91.06 173 ILE A O 1
ATOM 1307 N N . GLY A 1 174 ? 1.765 -8.637 0.650 1.00 92.75 174 GLY A N 1
ATOM 1308 C CA . GLY A 1 174 ? 1.102 -9.792 1.250 1.00 92.75 174 GLY A CA 1
ATOM 1309 C C . GLY A 1 174 ? 0.278 -9.501 2.512 1.00 92.75 174 GLY A C 1
ATOM 1310 O O . GLY A 1 174 ? -0.544 -10.328 2.885 1.00 92.75 174 GLY A O 1
ATOM 1311 N N . MET A 1 175 ? 0.445 -8.351 3.176 1.00 96.69 175 MET A N 1
ATOM 1312 C CA . MET A 1 175 ? -0.201 -8.020 4.462 1.00 96.69 175 MET A CA 1
ATOM 1313 C C . MET A 1 175 ? -1.465 -7.168 4.318 1.00 96.69 175 MET A C 1
ATOM 1315 O O . MET A 1 175 ? -2.403 -7.279 5.112 1.00 96.69 175 MET A O 1
ATOM 1319 N N . SER A 1 176 ? -1.523 -6.325 3.292 1.00 95.06 176 SER A N 1
ATOM 1320 C CA . SER A 1 176 ? -2.505 -5.240 3.233 1.00 95.06 176 SER A CA 1
ATOM 1321 C C . SER A 1 176 ? -3.959 -5.695 3.161 1.00 95.06 176 SER A C 1
ATOM 1323 O O . SER A 1 176 ? -4.819 -5.039 3.745 1.00 95.06 176 SER A O 1
ATOM 1325 N N . GLY A 1 177 ? -4.237 -6.828 2.509 1.00 94.44 177 GLY A N 1
ATOM 1326 C CA . GLY A 1 177 ? -5.582 -7.408 2.469 1.00 94.44 177 GLY A CA 1
ATOM 1327 C C . GLY A 1 177 ? -6.079 -7.822 3.857 1.00 94.44 177 GLY A C 1
ATOM 1328 O O . GLY A 1 177 ? -7.214 -7.524 4.223 1.00 94.44 177 GLY A O 1
ATOM 1329 N N . ALA A 1 178 ? -5.211 -8.431 4.670 1.00 96.56 178 ALA A N 1
ATOM 1330 C CA . ALA A 1 178 ? -5.541 -8.783 6.048 1.00 96.56 178 ALA A CA 1
ATOM 1331 C C . ALA A 1 178 ? -5.684 -7.533 6.929 1.00 96.56 178 ALA A C 1
ATOM 1333 O O . ALA A 1 178 ? -6.628 -7.447 7.713 1.00 96.56 178 ALA A O 1
ATOM 1334 N N . ARG A 1 179 ? -4.806 -6.533 6.755 1.00 97.06 179 ARG A N 1
ATOM 1335 C CA . ARG A 1 179 ? -4.845 -5.271 7.513 1.00 97.06 179 ARG A CA 1
ATOM 1336 C C . ARG A 1 179 ? -6.171 -4.536 7.355 1.00 97.06 179 ARG A C 1
ATOM 1338 O O . ARG A 1 179 ? -6.755 -4.144 8.356 1.00 97.06 179 ARG A O 1
ATOM 1345 N N . ILE A 1 180 ? -6.666 -4.355 6.128 1.00 96.12 180 ILE A N 1
ATOM 1346 C CA . ILE A 1 180 ? -7.920 -3.611 5.910 1.00 96.12 180 ILE A CA 1
ATOM 1347 C C . ILE A 1 180 ? -9.137 -4.344 6.487 1.00 96.12 180 ILE A C 1
ATOM 1349 O O . ILE A 1 180 ? -10.053 -3.696 6.986 1.00 96.12 180 ILE A O 1
ATOM 1353 N N . VAL A 1 181 ? -9.135 -5.682 6.482 1.00 96.25 181 VAL A N 1
ATOM 1354 C CA . VAL A 1 181 ? -10.195 -6.479 7.117 1.00 96.25 181 VAL A CA 1
ATOM 1355 C C . VAL A 1 181 ? -10.104 -6.385 8.638 1.00 96.25 181 VAL A C 1
ATOM 1357 O O . VAL A 1 181 ? -11.107 -6.081 9.281 1.00 96.25 181 VAL A O 1
ATOM 1360 N N . GLY A 1 182 ? -8.911 -6.573 9.210 1.00 96.38 182 GLY A N 1
ATOM 1361 C CA . GLY A 1 182 ? -8.672 -6.422 10.647 1.00 96.38 182 GLY A CA 1
ATOM 1362 C C . GLY A 1 182 ? -9.069 -5.034 11.148 1.00 96.38 182 GLY A C 1
ATOM 1363 O O . GLY A 1 182 ? -9.794 -4.916 12.133 1.00 96.38 182 GLY A O 1
ATOM 1364 N N . HIS A 1 183 ? -8.721 -3.989 10.399 1.00 97.12 183 HIS A N 1
ATOM 1365 C CA . HIS A 1 183 ? -9.100 -2.622 10.728 1.00 97.12 183 HIS A CA 1
ATOM 1366 C C . HIS A 1 183 ? -10.618 -2.436 10.830 1.00 97.12 183 HIS A C 1
ATOM 1368 O O . HIS A 1 183 ? -11.108 -1.836 11.784 1.00 97.12 183 HIS A O 1
ATOM 1374 N N . MET A 1 184 ? -11.395 -2.995 9.895 1.00 94.56 184 MET A N 1
ATOM 1375 C CA . MET A 1 184 ? -12.860 -2.932 9.973 1.00 94.56 184 MET A CA 1
ATOM 1376 C C . MET A 1 184 ? -13.406 -3.652 11.212 1.00 94.56 184 MET A C 1
ATOM 1378 O O . MET A 1 184 ? -14.335 -3.146 11.842 1.00 94.56 184 MET A O 1
ATOM 1382 N N . VAL A 1 185 ? -12.809 -4.782 11.615 1.00 95.62 185 VAL A N 1
ATOM 1383 C CA . VAL A 1 185 ? -13.189 -5.488 12.853 1.00 95.62 185 VAL A CA 1
ATOM 1384 C C . VAL A 1 185 ? -13.048 -4.568 14.070 1.00 95.62 185 VAL A C 1
ATOM 1386 O O . VAL A 1 185 ? -13.913 -4.574 14.950 1.00 95.62 185 VAL A O 1
ATOM 1389 N N . HIS A 1 186 ? -12.023 -3.715 14.115 1.00 95.56 186 HIS A N 1
ATOM 1390 C CA . HIS A 1 186 ? -11.838 -2.749 15.199 1.00 95.56 186 HIS A CA 1
ATOM 1391 C C . HIS A 1 186 ? -12.714 -1.497 15.050 1.00 95.56 186 HIS A C 1
ATOM 1393 O O . HIS A 1 186 ? -13.363 -1.098 16.021 1.00 95.56 186 HIS A O 1
ATOM 1399 N N . ALA A 1 187 ? -12.769 -0.909 13.855 1.00 94.81 187 ALA A N 1
ATOM 1400 C CA . ALA A 1 187 ? -13.337 0.414 13.606 1.00 94.81 187 ALA A CA 1
ATOM 1401 C C . ALA A 1 187 ? -14.868 0.444 13.470 1.00 94.81 187 ALA A C 1
ATOM 1403 O O . ALA A 1 187 ? -15.480 1.452 13.824 1.00 94.81 187 ALA A O 1
ATOM 1404 N N . LEU A 1 188 ? -15.496 -0.633 12.980 1.00 95.88 188 LEU A N 1
ATOM 1405 C CA . LEU A 1 188 ? -16.955 -0.687 12.863 1.00 95.88 188 LEU A CA 1
ATOM 1406 C C . LEU A 1 188 ? -17.624 -0.624 14.244 1.00 95.88 188 LEU A C 1
ATOM 1408 O O . LEU A 1 188 ? -17.046 -1.004 15.271 1.00 95.88 188 LEU A O 1
ATOM 1412 N N . GLN A 1 189 ? -18.873 -0.174 14.257 1.00 96.56 189 GLN A N 1
ATOM 1413 C CA . GLN A 1 189 ? -19.786 -0.273 15.395 1.00 96.56 189 GLN A CA 1
ATOM 1414 C C . GLN A 1 189 ? -20.747 -1.450 15.200 1.00 96.56 189 GLN A C 1
ATOM 1416 O O . GLN A 1 189 ? -20.947 -1.917 14.082 1.00 96.56 189 GLN A O 1
ATOM 1421 N N . LYS A 1 190 ? -21.363 -1.918 16.290 1.00 97.31 190 LYS A N 1
ATOM 1422 C CA . LYS A 1 190 ? -22.345 -3.007 16.238 1.00 97.31 190 LYS A CA 1
ATOM 1423 C C . LYS A 1 190 ? -23.517 -2.651 15.308 1.00 97.31 190 LYS A C 1
ATOM 1425 O O . LYS A 1 190 ? -24.072 -1.559 15.419 1.00 97.31 190 LYS A O 1
ATOM 1430 N N . GLY A 1 191 ? -23.897 -3.574 14.432 1.00 96.75 191 GLY A N 1
ATOM 1431 C CA . GLY A 1 191 ? -24.903 -3.425 13.384 1.00 96.75 191 GLY A CA 1
ATOM 1432 C C . GLY A 1 191 ? -24.408 -2.711 12.122 1.00 96.75 191 GLY A C 1
ATOM 1433 O O . GLY A 1 191 ? -25.211 -2.443 11.230 1.00 96.75 191 GLY A O 1
ATOM 1434 N N . GLN A 1 192 ? -23.120 -2.350 12.032 1.00 97.50 192 GLN A N 1
ATOM 1435 C CA . GLN A 1 192 ? -22.560 -1.745 10.822 1.00 97.50 192 GLN A CA 1
ATOM 1436 C C . GLN A 1 192 ? -21.976 -2.796 9.882 1.00 97.50 192 GLN A C 1
ATOM 1438 O O . GLN A 1 192 ? -21.299 -3.733 10.305 1.00 97.50 192 GLN A O 1
ATOM 1443 N N . PHE A 1 193 ? -22.165 -2.552 8.587 1.00 96.31 193 PHE A N 1
ATOM 1444 C CA . PHE A 1 193 ? -21.538 -3.297 7.504 1.00 96.31 193 PHE A CA 1
ATOM 1445 C C . PHE A 1 193 ? -20.279 -2.577 7.017 1.00 96.31 193 PHE A C 1
ATOM 1447 O O . PHE A 1 193 ? -20.291 -1.360 6.818 1.00 96.31 193 PHE A O 1
ATOM 1454 N N . GLY A 1 194 ? -19.212 -3.334 6.771 1.00 94.44 194 GLY A N 1
ATOM 1455 C CA . GLY A 1 194 ? -17.987 -2.847 6.141 1.00 94.44 194 GLY A CA 1
ATOM 1456 C C . GLY A 1 194 ? -17.585 -3.726 4.965 1.00 94.44 194 GLY A C 1
ATOM 1457 O O . GLY A 1 194 ? -17.697 -4.949 5.030 1.00 94.44 194 GLY A O 1
ATOM 1458 N N . VAL A 1 195 ? -17.110 -3.096 3.890 1.00 94.69 195 VAL A N 1
ATOM 1459 C CA . VAL A 1 195 ? -16.606 -3.784 2.698 1.00 94.69 195 VAL A CA 1
ATOM 1460 C C . VAL A 1 195 ? -15.135 -3.442 2.507 1.00 94.69 195 VAL A C 1
ATOM 1462 O O . VAL A 1 195 ? -14.782 -2.275 2.347 1.00 94.69 195 VAL A O 1
ATOM 1465 N N . ALA A 1 196 ? -14.288 -4.467 2.473 1.00 92.81 196 ALA A N 1
ATOM 1466 C CA . ALA A 1 196 ? -12.906 -4.364 2.029 1.00 92.81 196 ALA A CA 1
ATOM 1467 C C . ALA A 1 196 ? -12.810 -4.816 0.574 1.00 92.81 196 ALA A C 1
ATOM 1469 O O . ALA A 1 196 ? -13.349 -5.861 0.220 1.00 92.81 196 ALA A O 1
ATOM 1470 N N . GLY A 1 197 ? -12.095 -4.051 -0.248 1.00 91.06 197 GLY A N 1
ATOM 1471 C CA . GLY A 1 197 ? -11.725 -4.421 -1.610 1.00 91.06 197 GLY A CA 1
ATOM 1472 C C . GLY A 1 197 ? -10.238 -4.164 -1.831 1.00 91.06 197 GLY A C 1
ATOM 1473 O O . GLY A 1 197 ? -9.727 -3.127 -1.410 1.00 91.06 197 GLY A O 1
ATOM 1474 N N . ILE A 1 198 ? -9.542 -5.103 -2.469 1.00 93.00 198 ILE A N 1
ATOM 1475 C CA . ILE A 1 198 ? -8.112 -4.989 -2.771 1.00 93.00 198 ILE A CA 1
ATOM 1476 C C . ILE A 1 198 ? -7.828 -5.523 -4.174 1.00 93.00 198 ILE A C 1
ATOM 1478 O O . ILE A 1 198 ? -8.295 -6.604 -4.535 1.00 93.00 198 ILE A O 1
ATOM 1482 N N . CYS A 1 199 ? -7.097 -4.751 -4.978 1.00 92.44 199 CYS A N 1
ATOM 1483 C CA . CYS A 1 199 ? -6.619 -5.183 -6.289 1.00 92.44 199 CYS A CA 1
ATOM 1484 C C . CYS A 1 199 ? -5.348 -6.033 -6.158 1.00 92.44 199 CYS A C 1
ATOM 1486 O O . CYS A 1 199 ? -4.658 -5.990 -5.140 1.00 92.44 199 CYS A O 1
ATOM 1488 N N . ASN A 1 200 ? -5.020 -6.791 -7.202 1.00 92.25 200 ASN A N 1
ATOM 1489 C CA . ASN A 1 200 ? -3.757 -7.512 -7.297 1.00 92.25 200 ASN A CA 1
ATOM 1490 C C . ASN A 1 200 ? -3.190 -7.467 -8.721 1.00 92.25 200 ASN A C 1
ATOM 1492 O O . ASN A 1 200 ? -3.934 -7.394 -9.705 1.00 92.25 200 ASN A O 1
ATOM 1496 N N . GLY A 1 201 ? -1.859 -7.557 -8.823 1.00 91.19 201 GLY A N 1
ATOM 1497 C CA . GLY A 1 201 ? -1.159 -7.689 -10.101 1.00 91.19 201 GLY A CA 1
ATOM 1498 C C . GLY A 1 201 ? -1.735 -8.833 -10.941 1.00 91.19 201 GLY A C 1
ATOM 1499 O O . GLY A 1 201 ? -2.200 -9.843 -10.404 1.00 91.19 201 GLY A O 1
ATOM 1500 N N . GLY A 1 202 ? -1.762 -8.647 -12.262 1.00 91.25 202 GLY A N 1
ATOM 1501 C CA . GLY A 1 202 ? -2.412 -9.571 -13.198 1.00 91.25 202 GLY A CA 1
ATOM 1502 C C . GLY A 1 202 ? -3.903 -9.301 -13.449 1.00 91.25 202 GLY A C 1
ATOM 1503 O O . GLY A 1 202 ? -4.520 -10.042 -14.208 1.00 91.25 202 GLY A O 1
ATOM 1504 N N . GLY A 1 203 ? -4.474 -8.241 -12.860 1.00 88.56 203 GLY A N 1
ATOM 1505 C CA . GLY A 1 203 ? -5.819 -7.743 -13.190 1.00 88.56 203 GLY A CA 1
ATOM 1506 C C . GLY A 1 203 ? -6.954 -8.274 -12.310 1.00 88.56 203 GLY A C 1
ATOM 1507 O O . GLY A 1 203 ? -8.120 -8.138 -12.675 1.00 88.56 203 GLY A O 1
ATOM 1508 N N . GLY A 1 204 ? -6.628 -8.883 -11.167 1.00 91.06 204 GLY A N 1
ATOM 1509 C CA . GLY A 1 204 ? -7.611 -9.391 -10.211 1.00 91.06 204 GLY A CA 1
ATOM 1510 C C . GLY A 1 204 ? -7.982 -8.385 -9.120 1.00 91.06 204 GLY A C 1
ATOM 1511 O O . GLY A 1 204 ? -7.320 -7.362 -8.919 1.00 91.06 204 GLY A O 1
ATOM 1512 N N . ALA A 1 205 ? -9.044 -8.713 -8.389 1.00 91.31 205 ALA A N 1
ATOM 1513 C CA . ALA A 1 205 ? -9.373 -8.096 -7.114 1.00 91.31 205 ALA A CA 1
ATOM 1514 C C . ALA A 1 205 ? -10.116 -9.095 -6.219 1.00 91.31 205 ALA A C 1
ATOM 1516 O O . ALA A 1 205 ? -10.815 -9.982 -6.708 1.00 91.31 205 ALA A O 1
ATOM 1517 N N . SER A 1 206 ? -9.990 -8.923 -4.907 1.00 92.88 206 SER A N 1
ATOM 1518 C CA . SER A 1 206 ? -10.782 -9.634 -3.898 1.00 92.88 206 SER A CA 1
ATOM 1519 C C . SER A 1 206 ? -11.610 -8.641 -3.092 1.00 92.88 206 SER A C 1
ATOM 1521 O O . SER A 1 206 ? -11.157 -7.523 -2.838 1.00 92.88 206 SER A O 1
ATOM 1523 N N . ALA A 1 207 ? -12.808 -9.050 -2.671 1.00 92.38 207 ALA A N 1
ATOM 1524 C CA . ALA A 1 207 ? -13.666 -8.250 -1.806 1.00 92.38 207 ALA A CA 1
ATOM 1525 C C . ALA A 1 207 ? -14.300 -9.098 -0.698 1.00 92.38 207 ALA A C 1
ATOM 1527 O O . ALA A 1 207 ? -14.659 -10.254 -0.922 1.00 92.38 207 ALA A O 1
ATOM 1528 N N . ILE A 1 208 ? -14.437 -8.514 0.492 1.00 94.12 208 ILE A N 1
ATOM 1529 C CA . ILE A 1 208 ? -15.040 -9.141 1.673 1.00 94.12 208 ILE A CA 1
ATOM 1530 C C . ILE A 1 208 ? -16.007 -8.147 2.317 1.00 94.12 208 ILE A C 1
ATOM 1532 O O . ILE A 1 208 ? -15.645 -6.997 2.558 1.00 94.12 208 ILE A O 1
ATOM 1536 N N . LEU A 1 209 ? -17.218 -8.614 2.620 1.00 96.06 209 LEU A N 1
ATOM 1537 C CA . LEU A 1 209 ? -18.200 -7.926 3.457 1.00 96.06 209 LEU A CA 1
ATOM 1538 C C . LEU A 1 209 ? -18.159 -8.537 4.862 1.00 96.06 209 LEU A C 1
ATOM 1540 O O . LEU A 1 209 ? -18.211 -9.761 4.993 1.00 96.06 209 LEU A O 1
ATOM 1544 N N . ILE A 1 210 ? -18.113 -7.695 5.892 1.00 96.88 210 ILE A N 1
ATOM 1545 C CA . ILE A 1 210 ? -18.314 -8.103 7.286 1.00 96.88 210 ILE A CA 1
ATOM 1546 C C . ILE A 1 210 ? -19.390 -7.239 7.947 1.00 96.88 210 ILE A C 1
ATOM 1548 O O . ILE A 1 210 ? -19.609 -6.093 7.553 1.00 96.88 210 ILE A O 1
ATOM 1552 N N . GLU A 1 211 ? -20.030 -7.791 8.971 1.00 97.62 211 GLU A N 1
ATOM 1553 C CA . GLU A 1 211 ? -20.921 -7.090 9.897 1.00 97.62 211 GLU A CA 1
ATOM 1554 C C . GLU A 1 211 ? -20.347 -7.244 11.308 1.00 97.62 211 GLU A C 1
ATOM 1556 O O . GLU A 1 211 ? -19.785 -8.297 11.627 1.00 97.62 211 GLU A O 1
ATOM 1561 N N . LYS A 1 212 ? -20.452 -6.200 12.133 1.00 94.69 212 LYS A N 1
ATOM 1562 C CA . LYS A 1 212 ? -20.005 -6.230 13.532 1.00 94.69 212 LYS A CA 1
ATOM 1563 C C . LYS A 1 212 ? -21.162 -6.266 14.517 1.00 94.69 212 LYS A C 1
ATOM 1565 O O . LYS A 1 212 ? -22.193 -5.632 14.226 1.00 94.69 212 LYS A O 1
#

Organism: NCBI:txid8362